Protein AF-A0A0M0KZ83-F1 (afdb_monomer)

Foldseek 3Di:
DVLLCLLCVLCVPPLLVVLLVVLAVPQQFDWLVRSCVVSVHDSVVSVVSLVSCVVSLQKDWDWDADPVGDDITIGIHGRPDDDDDDVVDDCVLVVVLVLQVVLVVVPPVSLVVLLQVLLVCLQVQCCPPPVVLPPDPDHDDPVVLQVSLCVSCVVLPWHKDWDPPDPWTKMKIFDQSNPVHDDPDPCSSVSSVVSNSQNNCCNNPVQWHKDWDDADPVDPGMTMITIGGDD

Nearest PDB structures (foldseek):
  7zzq-assembly1_P  TM=6.361E-01  e=4.230E-03  Novacetimonas hansenii ATCC 23769
  6pln-assembly2_B  TM=6.257E-01  e=1.140E-02  Pyrococcus furiosus
  6xjf-assembly3_C  TM=6.313E-01  e=1.501E-02  Pyrococcus furiosus DSM 3638
  6xjf-assembly4_D  TM=5.826E-01  e=3.427E-02  Pyrococcus furiosus DSM 3638
  6kf9-assembly1_G  TM=3.747E-01  e=5.625E-02  Thermococcus kodakarensis KOD1

InterPro domains:
  IPR036388 Winged helix-like DNA-binding domain superfamily [G3DSA:1.10.10.10] (3-92)
  IPR036390 Winged helix DNA-binding domain superfamily [SSF46785] (4-187)

Sequence (231 aa):
MKTTLKITKALADPTRFHIYEYVSQVPKGSLVQEVSQKFKIHPNVARLHLTKLEQAKLLTSLKYQSPNGGRPSRLYKLAEKPIHLSFPTRNYELLASIAVEALDSLGEVGHEALFAYAYDFGINYVTLYYPQSIESSRPLSIDKKKILFVEAAGSLGFTAAFDEQHEQLVFSVQNSLFKEISFSNDDLPKEFHVSLLQGIVDAIFFDRSLTAVEPIPECTHTYAYTLSSIN

Radius of gyration: 22.32 Å; Cα contacts (8 Å, |Δi|>4): 294; chains: 1; bounding box: 54×46×65 Å

Mean predicted aligned error: 9.24 Å

Secondary structure (DSSP, 8-state):
-HHHHHHHHHHTSHHHHHHHHHHHT-TT-EEHHHHHHHTT--HHHHHHHHHHHHHTTSEEEEEE--TT--S-EEEEEE-SS-----SS---HHHHHHHHHHHHHTTTHHHHHHHHHHHHHHHHHHHHHH-GGGTS-SSPPPHHHHHHHHHHHHHHHT-EEEEESSSSSEEEEEE--TTTTS--SSTTHHHHHHHHHHHHHHHHH-TTEEEEEEEE-TT-TT-EEEEEEE--

Organism: NCBI:txid284581

Solvent-accessible surface area (backbone atoms only — not comparable to full-atom values): 12996 Å² total; per-residue (Å²): 107,77,65,57,54,43,37,52,62,40,51,70,36,68,69,41,32,52,50,50,55,55,34,66,73,32,92,90,35,40,39,44,63,57,49,10,62,76,69,74,44,57,51,71,55,34,43,52,45,53,50,46,32,33,76,43,52,57,27,41,74,43,87,33,77,56,92,86,61,74,81,75,47,50,36,33,30,61,36,89,64,84,85,88,87,56,87,74,84,70,62,65,66,60,52,49,39,52,53,51,53,56,32,56,73,56,41,69,66,27,49,52,54,51,28,51,51,28,18,53,46,20,29,50,48,43,53,72,78,42,46,76,71,70,72,47,99,58,82,74,53,68,69,56,42,52,53,50,49,34,52,55,43,38,76,72,59,32,49,52,48,72,48,86,90,48,98,49,54,31,36,40,37,32,60,66,89,53,76,84,55,79,64,98,51,85,57,58,66,51,52,33,51,51,26,23,51,48,16,38,44,43,55,64,38,69,71,41,42,79,44,82,56,58,66,44,89,92,38,99,52,30,41,33,33,38,48,43,76,61,130

Structure (mmCIF, N/CA/C/O backbone):
data_AF-A0A0M0KZ83-F1
#
_entry.id   AF-A0A0M0KZ83-F1
#
loop_
_atom_site.group_PDB
_atom_site.id
_atom_site.type_symbol
_atom_site.label_atom_id
_atom_site.label_alt_id
_atom_site.label_comp_id
_atom_site.label_asym_id
_atom_site.label_entity_id
_atom_site.label_seq_id
_atom_site.pdbx_PDB_ins_code
_atom_site.Cartn_x
_atom_site.Cartn_y
_atom_site.Cartn_z
_atom_site.occupancy
_atom_site.B_iso_or_equiv
_atom_site.auth_seq_id
_atom_site.auth_comp_id
_atom_site.auth_asym_id
_atom_site.auth_atom_id
_atom_site.pdbx_PDB_model_num
ATOM 1 N N . MET A 1 1 ? 3.578 -18.035 -16.057 1.00 58.28 1 MET A N 1
ATOM 2 C CA . MET A 1 1 ? 4.932 -18.544 -16.406 1.00 58.28 1 MET A CA 1
ATOM 3 C C . MET A 1 1 ? 5.704 -17.657 -17.392 1.00 58.28 1 MET A C 1
ATOM 5 O O . MET A 1 1 ? 6.799 -17.239 -17.042 1.00 58.28 1 MET A O 1
ATOM 9 N N . LYS A 1 2 ? 5.183 -17.312 -18.589 1.00 68.62 2 LYS A N 1
ATOM 10 C CA . LYS A 1 2 ? 5.923 -16.461 -19.560 1.00 68.62 2 LYS A CA 1
ATOM 11 C C . LYS A 1 2 ? 6.298 -15.070 -19.012 1.00 68.62 2 LYS A C 1
ATOM 13 O O . LYS A 1 2 ? 7.408 -14.612 -19.256 1.00 68.62 2 LYS A O 1
ATOM 18 N N . THR A 1 3 ? 5.409 -14.415 -18.263 1.00 77.44 3 THR A N 1
ATOM 19 C CA . THR A 1 3 ? 5.671 -13.098 -17.642 1.00 77.44 3 THR A CA 1
ATOM 20 C C . THR A 1 3 ? 6.701 -13.196 -16.520 1.00 77.44 3 THR A C 1
ATOM 22 O O . THR A 1 3 ? 7.678 -12.460 -16.512 1.00 77.44 3 THR A O 1
ATOM 25 N N . THR A 1 4 ? 6.541 -14.187 -15.645 1.00 82.88 4 THR A N 1
ATOM 26 C CA . THR A 1 4 ? 7.474 -14.521 -14.567 1.00 82.88 4 THR A CA 1
ATOM 27 C C . THR A 1 4 ? 8.905 -14.709 -15.071 1.00 82.88 4 THR A C 1
ATOM 29 O O . THR A 1 4 ? 9.812 -14.052 -14.580 1.00 82.88 4 THR A O 1
ATOM 32 N N . LEU A 1 5 ? 9.098 -15.526 -16.114 1.00 86.38 5 LEU A N 1
ATOM 33 C CA . LEU A 1 5 ? 10.412 -15.739 -16.731 1.00 86.38 5 LEU A CA 1
ATOM 34 C C . LEU A 1 5 ? 10.993 -14.463 -17.355 1.00 86.38 5 LEU A C 1
ATOM 36 O O . LEU A 1 5 ? 12.204 -14.275 -17.331 1.00 86.38 5 LEU A O 1
ATOM 40 N N . LYS A 1 6 ? 10.159 -13.576 -17.919 1.00 87.50 6 LYS A N 1
ATOM 41 C CA . LYS A 1 6 ? 10.623 -12.276 -18.436 1.00 87.50 6 LYS A CA 1
ATOM 42 C C . LYS A 1 6 ? 11.140 -11.380 -17.313 1.00 87.50 6 LYS A C 1
ATOM 44 O O . LYS A 1 6 ? 12.187 -10.767 -17.491 1.00 87.50 6 LYS A O 1
ATOM 49 N N . ILE A 1 7 ? 10.433 -11.325 -16.185 1.00 90.56 7 ILE A N 1
ATOM 50 C CA . ILE A 1 7 ? 10.802 -10.507 -15.023 1.00 90.56 7 ILE A CA 1
ATOM 51 C C . ILE A 1 7 ? 12.065 -11.058 -14.366 1.00 90.56 7 ILE A C 1
ATOM 53 O O . ILE A 1 7 ? 13.037 -10.323 -14.215 1.00 90.56 7 ILE A O 1
ATOM 57 N N . THR A 1 8 ? 12.110 -12.358 -14.065 1.00 90.56 8 THR A N 1
ATOM 58 C CA . THR A 1 8 ? 13.296 -12.970 -13.450 1.00 90.56 8 THR A CA 1
ATOM 59 C C . THR A 1 8 ? 14.511 -12.869 -14.367 1.00 90.56 8 THR A C 1
ATOM 61 O O . THR A 1 8 ? 15.582 -12.498 -13.909 1.00 90.56 8 THR A O 1
ATOM 64 N N . LYS A 1 9 ? 14.361 -13.065 -15.685 1.00 92.19 9 LYS A N 1
ATOM 65 C CA . LYS A 1 9 ? 15.446 -12.834 -16.658 1.00 92.19 9 LYS A CA 1
ATOM 66 C C . LYS A 1 9 ? 15.844 -11.360 -16.776 1.00 92.19 9 LYS A C 1
ATOM 68 O O . LYS A 1 9 ? 16.984 -11.060 -17.132 1.00 92.19 9 LYS A O 1
ATOM 73 N N . ALA A 1 10 ? 14.915 -10.430 -16.553 1.00 92.38 10 ALA A N 1
ATOM 74 C CA . ALA A 1 10 ? 15.232 -9.011 -16.552 1.00 92.38 10 ALA A CA 1
ATOM 75 C C . ALA A 1 10 ? 16.095 -8.639 -15.343 1.00 92.38 10 ALA A C 1
ATOM 77 O O . ALA A 1 10 ? 17.102 -7.959 -15.527 1.00 92.38 10 ALA A O 1
ATOM 78 N N . LEU A 1 11 ? 15.726 -9.136 -14.162 1.00 94.38 11 LEU A N 1
ATOM 79 C CA . LEU A 1 11 ? 16.384 -8.844 -12.889 1.00 94.38 11 LEU A CA 1
ATOM 80 C C . LEU A 1 11 ? 17.619 -9.720 -12.608 1.00 94.38 11 LEU A C 1
ATOM 82 O O . LEU A 1 11 ? 18.448 -9.336 -11.800 1.00 94.38 11 LEU A O 1
ATOM 86 N N . ALA A 1 12 ? 17.801 -10.852 -13.297 1.00 95.56 12 ALA A N 1
ATOM 87 C CA . ALA A 1 12 ? 18.986 -11.709 -13.142 1.00 95.56 12 ALA A CA 1
ATOM 88 C C . ALA A 1 12 ? 20.296 -11.084 -13.672 1.00 95.56 12 ALA A C 1
ATOM 90 O O . ALA A 1 12 ? 21.374 -11.624 -13.445 1.00 95.56 12 ALA A O 1
ATOM 91 N N . ASP A 1 13 ? 20.214 -9.979 -14.416 1.00 97.25 13 ASP A N 1
ATOM 92 C CA . ASP A 1 13 ? 21.363 -9.198 -14.881 1.00 97.25 13 ASP A CA 1
ATOM 93 C C . ASP A 1 13 ? 21.737 -8.169 -13.795 1.00 97.25 13 ASP A C 1
ATOM 95 O O . ASP A 1 13 ? 20.935 -7.262 -13.557 1.00 97.25 13 ASP A O 1
ATOM 99 N N . PRO A 1 14 ? 22.919 -8.262 -13.148 1.00 96.12 14 PRO A N 1
ATOM 100 C CA . PRO A 1 14 ? 23.254 -7.413 -12.001 1.00 96.12 14 PRO A CA 1
ATOM 101 C C . PRO A 1 14 ? 23.243 -5.919 -12.328 1.00 96.12 14 PRO A C 1
ATOM 103 O O . PRO A 1 14 ? 22.756 -5.106 -11.549 1.00 96.12 14 PRO A O 1
ATOM 106 N N . THR A 1 15 ? 23.728 -5.533 -13.511 1.00 96.62 15 THR A N 1
ATOM 107 C CA . THR A 1 15 ? 23.694 -4.134 -13.953 1.00 96.62 15 THR A CA 1
ATOM 108 C C . THR A 1 15 ? 22.256 -3.655 -14.111 1.00 96.62 15 THR A C 1
ATOM 110 O O . THR A 1 15 ? 21.920 -2.552 -13.689 1.00 96.62 15 THR A O 1
ATOM 113 N N . ARG A 1 16 ? 21.381 -4.477 -14.697 1.00 97.25 16 ARG A N 1
ATOM 114 C CA . ARG A 1 16 ? 19.967 -4.135 -14.873 1.00 97.25 16 ARG A CA 1
ATOM 115 C C . ARG A 1 16 ? 19.220 -4.054 -13.548 1.00 97.25 16 ARG A C 1
ATOM 117 O O . ARG A 1 16 ? 18.382 -3.168 -13.411 1.00 97.25 16 ARG A O 1
ATOM 124 N N . PHE A 1 17 ? 19.527 -4.947 -12.613 1.00 97.06 17 PHE A N 1
ATOM 125 C CA . PHE A 1 17 ? 18.978 -4.919 -11.265 1.00 97.06 17 PHE A CA 1
ATOM 126 C C . PHE A 1 17 ? 19.341 -3.611 -10.554 1.00 97.06 17 PHE A C 1
ATOM 128 O O . PHE A 1 17 ? 18.442 -2.869 -10.173 1.00 97.06 17 PHE A O 1
ATOM 135 N N . HIS A 1 18 ? 20.624 -3.239 -10.522 1.00 97.56 18 HIS A N 1
ATOM 136 C CA . HIS A 1 18 ? 21.037 -1.980 -9.896 1.00 97.56 18 HIS A CA 1
ATOM 137 C C . HIS A 1 18 ? 20.459 -0.741 -10.604 1.00 97.56 18 HIS A C 1
ATOM 139 O O . HIS A 1 18 ? 20.142 0.252 -9.955 1.00 97.56 18 HIS A O 1
ATOM 145 N N . ILE A 1 19 ? 20.286 -0.774 -11.935 1.00 97.69 19 ILE A N 1
ATOM 146 C CA . ILE A 1 19 ? 19.587 0.300 -12.663 1.00 97.69 19 ILE A CA 1
ATOM 147 C C . ILE A 1 19 ? 18.130 0.407 -12.201 1.00 97.69 19 ILE A C 1
ATOM 149 O O . ILE A 1 19 ? 17.652 1.519 -11.992 1.00 97.69 19 ILE A O 1
ATOM 153 N N . TYR A 1 20 ? 17.426 -0.717 -12.047 1.00 96.19 20 TYR A N 1
ATOM 154 C CA . TYR A 1 20 ? 16.059 -0.729 -11.527 1.00 96.19 20 TYR A CA 1
ATOM 155 C C . TYR A 1 20 ? 15.996 -0.148 -10.108 1.00 96.19 20 TYR A C 1
ATOM 157 O O . TYR A 1 20 ? 15.183 0.742 -9.867 1.00 96.19 20 TYR A O 1
ATOM 165 N N . GLU A 1 21 ? 16.893 -0.564 -9.209 1.00 95.12 21 GLU A N 1
ATOM 166 C CA . GLU A 1 21 ? 16.982 -0.010 -7.851 1.00 95.12 21 GLU A CA 1
ATOM 167 C C . GLU A 1 21 ? 17.243 1.498 -7.867 1.00 95.12 21 GLU A C 1
ATOM 169 O O . GLU A 1 21 ? 16.562 2.256 -7.180 1.00 95.12 21 GLU A O 1
ATOM 174 N N . TYR A 1 22 ? 18.163 1.968 -8.709 1.00 95.94 22 TYR A N 1
ATOM 175 C CA . TYR A 1 22 ? 18.419 3.399 -8.849 1.00 95.94 22 TYR A CA 1
ATOM 176 C C . TYR A 1 22 ? 17.175 4.166 -9.311 1.00 95.94 22 TYR A C 1
ATOM 178 O O . TYR A 1 22 ? 16.829 5.181 -8.711 1.00 95.94 22 TYR A O 1
ATOM 186 N N . VAL A 1 23 ? 16.473 3.681 -10.339 1.00 94.69 23 VAL A N 1
ATOM 187 C CA . VAL A 1 23 ? 15.241 4.328 -10.819 1.00 94.69 23 VAL A CA 1
ATOM 188 C C . VAL A 1 23 ? 14.149 4.295 -9.743 1.00 94.69 23 VAL A C 1
ATOM 190 O O . VAL A 1 23 ? 13.401 5.261 -9.619 1.00 94.69 23 VAL A O 1
ATOM 193 N N . SER A 1 24 ? 14.089 3.235 -8.927 1.00 89.62 24 SER A N 1
ATOM 194 C CA . SER A 1 24 ? 13.121 3.114 -7.828 1.00 89.62 24 SER A CA 1
ATOM 195 C C . SER A 1 24 ? 13.274 4.186 -6.747 1.00 89.62 24 SER A C 1
ATOM 197 O O . SER A 1 24 ? 12.294 4.575 -6.121 1.00 89.62 24 SER A O 1
ATOM 199 N N . GLN A 1 25 ? 14.485 4.721 -6.581 1.00 89.19 25 GLN A N 1
ATOM 200 C CA . GLN A 1 25 ? 14.809 5.758 -5.601 1.00 89.19 25 GLN A CA 1
ATOM 201 C C . GLN A 1 25 ? 14.633 7.185 -6.144 1.00 89.19 25 GLN A C 1
ATOM 203 O O . GLN A 1 25 ? 14.872 8.153 -5.423 1.00 89.19 25 GLN A O 1
ATOM 208 N N . VAL A 1 26 ? 14.243 7.348 -7.414 1.00 90.25 26 VAL A N 1
ATOM 209 C CA . VAL A 1 26 ? 14.098 8.656 -8.069 1.00 90.25 26 VAL A CA 1
ATOM 210 C C . VAL A 1 26 ? 12.640 8.846 -8.513 1.00 90.25 26 VAL A C 1
ATOM 212 O O . VAL A 1 26 ? 12.310 8.554 -9.663 1.00 90.25 26 VAL A O 1
ATOM 215 N N . PRO A 1 27 ? 11.751 9.393 -7.655 1.00 81.56 27 PRO A N 1
ATOM 216 C CA . PRO A 1 27 ? 10.315 9.526 -7.955 1.00 81.56 27 PRO 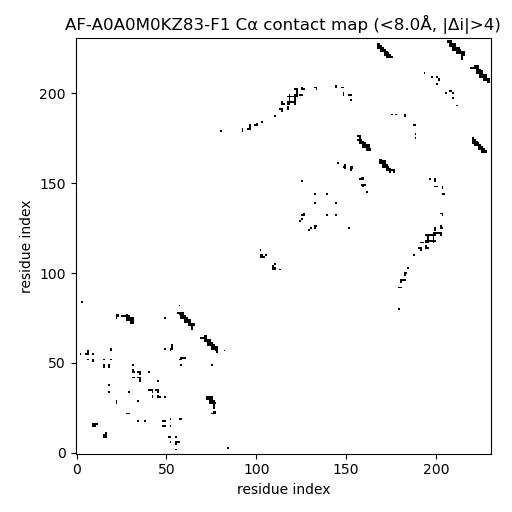A CA 1
ATOM 217 C C . PRO A 1 27 ? 10.008 10.317 -9.236 1.00 81.56 27 PRO A C 1
ATOM 219 O O . PRO A 1 27 ? 9.066 10.024 -9.976 1.00 81.56 27 PRO A O 1
ATOM 222 N N . LYS A 1 28 ? 10.851 11.307 -9.556 1.00 87.62 28 LYS A N 1
ATOM 223 C CA . LYS A 1 28 ? 10.747 12.096 -10.794 1.00 87.62 28 LYS A CA 1
ATOM 224 C C . LYS A 1 28 ? 11.063 11.297 -12.068 1.00 87.62 28 LYS A C 1
ATOM 226 O O . LYS A 1 28 ? 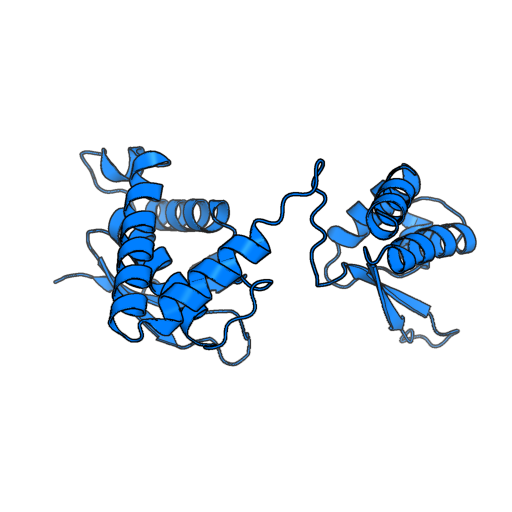10.731 11.758 -13.157 1.00 87.62 28 LYS A O 1
ATOM 231 N N . GLY A 1 29 ? 11.627 10.097 -11.947 1.00 91.38 29 GLY A N 1
ATOM 232 C CA . GLY A 1 29 ? 12.116 9.269 -13.045 1.00 91.38 29 GLY A CA 1
ATOM 233 C C . GLY A 1 29 ? 13.552 9.592 -13.453 1.00 91.38 29 GLY A C 1
ATOM 234 O O . GLY A 1 29 ? 14.143 10.568 -12.993 1.00 91.38 29 GLY A O 1
ATOM 235 N N . SER A 1 30 ? 14.111 8.765 -14.334 1.00 95.38 30 SER A N 1
ATOM 236 C CA . SER A 1 30 ? 15.486 8.896 -14.822 1.00 95.38 30 SER A CA 1
ATOM 237 C C . SER A 1 30 ? 15.560 8.898 -16.346 1.00 95.38 30 SER A C 1
ATOM 239 O O . SER A 1 30 ? 14.917 8.103 -17.039 1.00 95.38 30 SER A O 1
ATOM 241 N N . LEU A 1 31 ? 16.387 9.785 -16.885 1.00 95.31 31 LEU A N 1
ATOM 242 C CA . LEU A 1 31 ? 16.742 9.846 -18.295 1.00 95.31 31 LEU A CA 1
ATOM 243 C C . LEU A 1 31 ? 17.856 8.844 -18.612 1.00 95.31 31 LEU A C 1
ATOM 245 O O . LEU A 1 31 ? 18.694 8.505 -17.778 1.00 95.31 31 LEU A O 1
ATOM 249 N N . VAL A 1 32 ? 17.938 8.433 -19.879 1.00 95.25 32 VAL A N 1
ATOM 250 C CA . VAL A 1 32 ? 19.003 7.530 -20.361 1.00 95.25 32 VAL A CA 1
ATOM 251 C C . VAL A 1 32 ? 20.407 8.062 -20.042 1.00 95.25 32 VAL A C 1
ATOM 253 O O . VAL A 1 32 ? 21.295 7.279 -19.716 1.00 95.25 32 VAL A O 1
ATOM 256 N N . GLN A 1 33 ? 20.612 9.379 -20.140 1.00 93.69 33 GLN A N 1
ATOM 257 C CA . GLN A 1 33 ? 21.912 10.006 -19.883 1.00 93.69 33 GLN A CA 1
ATOM 258 C C . GLN A 1 33 ? 22.298 9.953 -18.402 1.00 93.69 33 GLN A C 1
ATOM 260 O O . GLN A 1 33 ? 23.443 9.649 -18.090 1.00 93.69 33 GLN A O 1
ATOM 265 N N . GLU A 1 34 ? 21.343 10.168 -17.498 1.00 95.00 34 GLU A N 1
ATOM 266 C CA . GLU A 1 34 ? 21.579 10.089 -16.051 1.00 95.00 34 GLU A CA 1
ATOM 267 C C . GLU A 1 34 ? 21.989 8.667 -15.654 1.00 95.00 34 GLU A C 1
ATOM 269 O O . GLU A 1 34 ? 22.986 8.471 -14.962 1.00 95.00 34 GLU A O 1
ATOM 274 N N . VAL A 1 35 ? 21.290 7.658 -16.186 1.00 96.88 35 VAL A N 1
ATOM 275 C CA . VAL A 1 35 ? 21.634 6.243 -15.980 1.00 96.88 35 VAL A CA 1
ATOM 276 C C . VAL A 1 35 ? 23.009 5.921 -16.575 1.00 96.88 35 VAL A C 1
ATOM 278 O O . VAL A 1 35 ? 23.840 5.290 -15.928 1.00 96.88 35 VAL A O 1
ATOM 281 N N . SER A 1 36 ? 23.287 6.380 -17.796 1.00 96.81 36 SER A N 1
ATOM 282 C CA . SER A 1 36 ? 24.584 6.189 -18.456 1.00 96.81 36 SER A CA 1
ATOM 283 C C . SER A 1 36 ? 25.745 6.742 -17.622 1.00 96.81 36 SER A C 1
ATOM 285 O O . SER A 1 36 ? 26.732 6.036 -17.412 1.00 96.81 36 SER A O 1
ATOM 287 N N . GLN A 1 37 ? 25.602 7.959 -17.095 1.00 96.56 37 GLN A N 1
ATOM 288 C CA . GLN A 1 37 ? 26.606 8.610 -16.254 1.00 96.56 37 GLN A CA 1
ATOM 289 C C . GLN A 1 37 ? 26.758 7.910 -14.900 1.00 96.56 37 GLN A C 1
ATOM 291 O O . GLN A 1 37 ? 27.877 7.580 -14.507 1.00 96.56 37 GLN A O 1
ATOM 296 N N . LYS A 1 38 ? 25.645 7.623 -14.210 1.00 97.00 38 LYS A N 1
ATOM 297 C CA . LYS A 1 38 ? 25.636 6.984 -12.884 1.00 97.00 38 LYS A CA 1
ATOM 298 C C . LYS A 1 38 ? 26.324 5.620 -12.897 1.00 97.00 38 LYS A C 1
ATOM 300 O O . LYS A 1 38 ? 27.114 5.329 -12.003 1.00 97.00 38 LYS A O 1
ATOM 305 N N . PHE A 1 39 ? 26.044 4.809 -13.915 1.00 97.25 39 PHE A N 1
ATOM 306 C CA . PHE A 1 39 ? 26.564 3.445 -14.036 1.00 97.25 39 PHE A CA 1
ATOM 307 C C . PHE A 1 39 ? 27.837 3.346 -14.882 1.00 97.25 39 PHE A C 1
ATOM 309 O O . PHE A 1 39 ? 28.354 2.247 -15.062 1.00 97.25 39 PHE A O 1
ATOM 316 N N . LYS A 1 40 ? 28.356 4.474 -15.390 1.00 97.12 40 LYS A N 1
ATOM 317 C CA . LYS A 1 40 ? 29.548 4.539 -16.255 1.00 97.12 40 LYS A CA 1
ATOM 318 C C . LYS A 1 40 ? 29.465 3.578 -17.454 1.00 97.12 40 LYS A C 1
ATOM 320 O O . LYS A 1 40 ? 30.441 2.930 -17.820 1.00 97.12 40 LYS A O 1
ATOM 325 N N . ILE A 1 41 ? 28.288 3.497 -18.076 1.00 97.31 41 ILE A N 1
ATOM 326 C CA . ILE A 1 41 ? 28.019 2.675 -19.267 1.00 97.31 41 ILE A CA 1
ATOM 327 C C . ILE A 1 41 ? 27.644 3.556 -20.452 1.00 97.31 41 ILE A C 1
ATOM 329 O O . ILE A 1 41 ? 27.103 4.643 -20.280 1.00 97.31 41 ILE A O 1
ATOM 333 N N . HIS A 1 42 ? 27.868 3.078 -21.675 1.00 96.94 42 HIS A N 1
ATOM 334 C CA . HIS A 1 42 ? 27.512 3.827 -22.881 1.00 96.94 42 HIS A CA 1
ATOM 335 C C . HIS A 1 42 ? 25.985 4.091 -22.967 1.00 96.94 42 HIS A C 1
ATOM 337 O O . HIS A 1 42 ? 25.203 3.180 -22.667 1.00 96.94 42 HIS A O 1
ATOM 343 N N .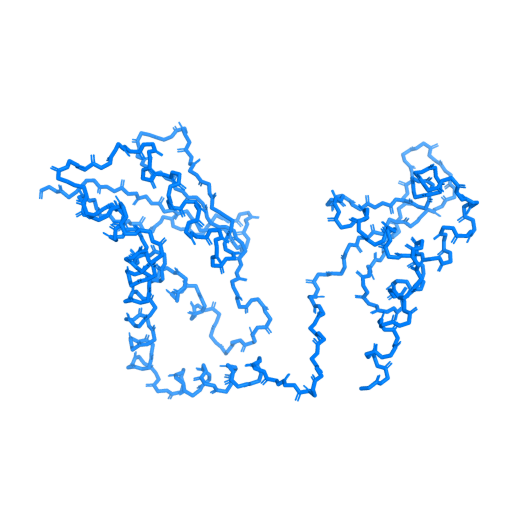 PRO A 1 43 ? 25.511 5.258 -23.461 1.00 94.81 43 PRO A N 1
ATOM 344 C CA . PRO A 1 43 ? 24.078 5.584 -23.524 1.00 94.81 43 PRO A CA 1
ATOM 345 C C . PRO A 1 43 ? 23.213 4.553 -24.265 1.00 94.81 43 PRO A C 1
ATOM 347 O O . PRO A 1 43 ? 22.064 4.311 -23.897 1.00 94.81 43 PRO A O 1
ATOM 350 N N . ASN A 1 44 ? 23.755 3.904 -25.301 1.00 95.31 44 ASN A N 1
ATOM 351 C CA . ASN A 1 44 ? 23.045 2.828 -26.008 1.00 95.31 44 ASN A CA 1
ATOM 352 C C . ASN A 1 44 ? 22.870 1.571 -25.144 1.00 95.31 44 ASN A C 1
ATOM 354 O O . ASN A 1 44 ? 21.830 0.921 -25.231 1.00 95.31 44 ASN A O 1
ATOM 358 N N . VAL A 1 45 ? 23.852 1.255 -24.295 1.00 97.25 45 VAL A N 1
ATOM 359 C CA . VAL A 1 45 ? 23.779 0.129 -23.355 1.00 97.25 45 VAL A CA 1
ATOM 360 C C . VAL A 1 45 ? 22.758 0.446 -22.265 1.00 97.25 45 VAL A C 1
ATOM 362 O O . VAL A 1 45 ? 21.845 -0.347 -22.049 1.00 97.25 45 VAL A O 1
ATOM 365 N N . ALA A 1 46 ? 22.807 1.648 -21.675 1.00 97.25 46 ALA A N 1
ATOM 366 C CA . ALA A 1 46 ? 21.796 2.112 -20.719 1.00 97.25 46 ALA A CA 1
ATOM 367 C C . ALA A 1 46 ? 20.373 2.000 -21.295 1.00 97.25 46 ALA A C 1
ATOM 369 O O . ALA A 1 46 ? 19.482 1.430 -20.665 1.00 97.25 46 ALA A O 1
ATOM 370 N N . ARG A 1 47 ? 20.171 2.451 -22.542 1.00 96.31 47 ARG A N 1
ATOM 371 C CA . ARG A 1 47 ? 18.885 2.329 -23.243 1.00 96.31 47 ARG A CA 1
ATOM 372 C C . ARG A 1 47 ? 18.428 0.877 -23.382 1.00 96.31 47 ARG A C 1
ATOM 374 O O . ARG A 1 47 ? 17.242 0.611 -23.201 1.00 96.31 47 ARG A O 1
ATOM 381 N N . LEU A 1 48 ? 19.334 -0.051 -23.691 1.00 96.69 48 LEU A N 1
ATOM 382 C CA . LEU A 1 48 ? 19.007 -1.472 -23.803 1.00 96.69 48 LEU A CA 1
ATOM 383 C C . LEU A 1 48 ? 18.534 -2.051 -22.460 1.00 96.69 48 LEU A C 1
ATOM 385 O O . LEU A 1 48 ? 17.532 -2.765 -22.438 1.00 96.69 48 LEU A O 1
ATOM 389 N N . HIS A 1 49 ? 19.209 -1.730 -21.351 1.00 97.88 49 HIS A N 1
ATOM 390 C CA . HIS A 1 49 ? 18.788 -2.165 -20.012 1.00 97.88 49 HIS A CA 1
ATOM 391 C C . HIS A 1 49 ? 17.403 -1.613 -19.653 1.00 97.88 49 HIS A C 1
ATOM 393 O O . HIS A 1 49 ? 16.516 -2.389 -19.300 1.00 97.88 49 HIS A O 1
ATOM 399 N N . LEU A 1 50 ? 17.197 -0.305 -19.825 1.00 97.50 50 LEU A N 1
ATOM 400 C CA . LEU A 1 50 ? 15.925 0.368 -19.543 1.00 97.50 50 LEU A CA 1
ATOM 401 C C . LEU A 1 50 ? 14.774 -0.188 -20.395 1.00 97.50 50 LEU A C 1
ATOM 403 O O . LEU A 1 50 ? 13.702 -0.473 -19.873 1.00 97.50 50 LEU A O 1
ATOM 407 N N . THR A 1 51 ? 15.017 -0.444 -21.682 1.00 96.31 51 THR A N 1
ATOM 408 C CA . THR A 1 51 ? 14.010 -1.039 -22.579 1.00 96.31 51 THR A CA 1
ATOM 409 C C . THR A 1 51 ? 13.645 -2.461 -22.148 1.00 96.31 51 THR A C 1
ATOM 411 O O . THR A 1 51 ? 12.480 -2.843 -22.196 1.00 96.31 51 THR A O 1
ATOM 414 N N . LYS A 1 52 ? 14.616 -3.270 -21.699 1.00 96.31 52 LYS A N 1
ATOM 415 C CA . LYS A 1 52 ? 14.330 -4.623 -21.195 1.00 96.31 52 LYS A CA 1
ATOM 416 C C . LYS A 1 52 ? 13.531 -4.600 -19.888 1.00 96.31 52 LYS A C 1
ATOM 418 O O . LYS A 1 52 ? 12.681 -5.466 -19.703 1.00 96.31 52 LYS A O 1
ATOM 423 N N . LEU A 1 53 ? 13.787 -3.634 -19.005 1.00 96.25 53 LEU A N 1
ATOM 424 C CA . LEU A 1 53 ? 12.985 -3.419 -17.795 1.00 96.25 53 LEU A CA 1
ATOM 425 C C . LEU A 1 53 ? 11.551 -2.988 -18.141 1.00 96.25 53 LEU A C 1
ATOM 427 O O . LEU A 1 53 ? 10.597 -3.543 -17.599 1.00 96.25 53 LEU A O 1
ATOM 431 N N . GLU A 1 54 ? 11.389 -2.078 -19.103 1.00 95.50 54 GLU A N 1
ATOM 432 C CA . GLU A 1 54 ? 10.081 -1.660 -19.624 1.00 95.50 54 GLU A CA 1
ATOM 433 C C . GLU A 1 54 ? 9.306 -2.838 -20.244 1.00 95.50 54 GLU A C 1
ATOM 435 O O . GLU A 1 54 ? 8.142 -3.069 -19.926 1.00 95.50 54 GLU A O 1
ATOM 440 N N . GLN A 1 55 ? 9.962 -3.675 -21.053 1.00 93.69 55 GLN A N 1
ATOM 441 C CA . GLN A 1 55 ? 9.358 -4.888 -21.627 1.00 93.69 55 GLN A CA 1
ATOM 442 C C . GLN A 1 55 ? 8.940 -5.925 -20.573 1.00 93.69 55 GLN A C 1
ATOM 444 O O . GLN A 1 55 ? 8.027 -6.721 -20.815 1.00 93.69 55 GLN A O 1
ATOM 449 N N . ALA A 1 56 ? 9.614 -5.938 -19.422 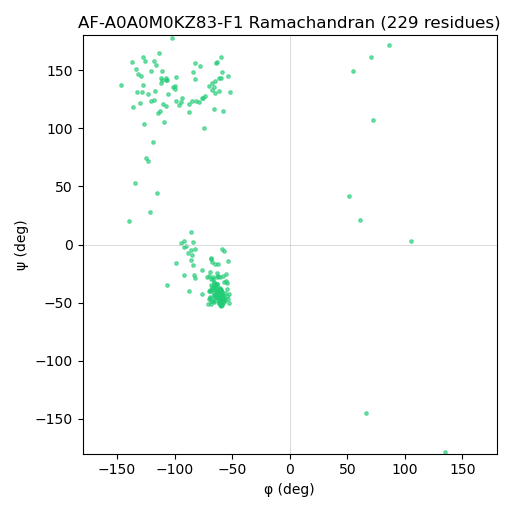1.00 92.88 56 ALA A N 1
ATOM 450 C CA . ALA A 1 56 ? 9.256 -6.754 -18.268 1.00 92.88 56 ALA A CA 1
ATOM 451 C C . ALA A 1 56 ? 8.175 -6.105 -17.383 1.00 92.88 56 ALA A C 1
ATOM 453 O O . ALA A 1 56 ? 7.794 -6.708 -16.385 1.00 92.88 56 ALA A O 1
ATOM 454 N N . LYS A 1 57 ? 7.657 -4.925 -17.765 1.00 93.06 57 LYS A N 1
ATOM 455 C CA . LYS A 1 57 ? 6.689 -4.109 -17.013 1.00 93.06 57 LYS A CA 1
ATOM 456 C C . LYS A 1 57 ? 7.187 -3.631 -15.646 1.00 93.06 57 LYS A C 1
ATOM 458 O O . LYS A 1 57 ? 6.382 -3.284 -14.796 1.00 93.06 57 LYS A O 1
ATOM 463 N N . LEU A 1 58 ? 8.502 -3.603 -15.443 1.00 93.31 58 LEU A N 1
ATOM 464 C CA . LEU A 1 58 ? 9.119 -3.078 -14.221 1.00 93.31 58 LEU A CA 1
ATOM 465 C C . LEU A 1 58 ? 9.241 -1.551 -14.265 1.00 93.31 58 LEU A C 1
ATOM 467 O O . LEU A 1 58 ? 9.207 -0.893 -13.232 1.00 93.31 58 LEU A O 1
ATOM 471 N N . LEU A 1 59 ? 9.374 -0.996 -15.472 1.00 95.62 59 LEU A N 1
ATOM 472 C CA . LEU A 1 59 ? 9.412 0.439 -15.724 1.00 95.62 59 LEU A CA 1
ATOM 473 C C . LEU A 1 59 ? 8.352 0.830 -16.758 1.00 95.62 59 LEU A C 1
ATOM 475 O O . LEU A 1 59 ? 7.946 0.019 -17.591 1.00 95.62 59 LEU A O 1
ATOM 479 N N . THR A 1 60 ? 7.969 2.098 -16.746 1.00 95.25 60 THR A N 1
ATOM 480 C CA . TH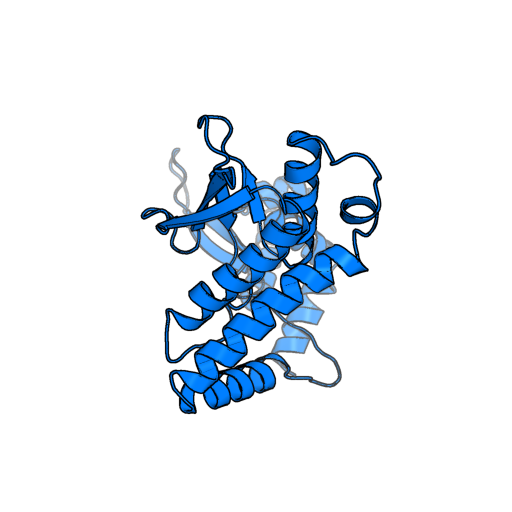R A 1 60 ? 7.232 2.773 -17.819 1.00 95.25 60 THR A CA 1
ATOM 481 C C . THR A 1 60 ? 8.083 3.913 -18.372 1.00 95.25 60 THR A C 1
ATOM 483 O O . THR A 1 60 ? 9.005 4.386 -17.700 1.00 95.25 60 THR A O 1
ATOM 486 N N . SER A 1 61 ? 7.820 4.353 -19.606 1.00 94.62 61 SER A N 1
ATOM 487 C CA . SER A 1 61 ? 8.510 5.510 -20.176 1.00 94.62 61 SER A CA 1
ATOM 488 C C . SER A 1 61 ? 7.566 6.547 -20.768 1.00 94.62 61 SER A C 1
ATOM 490 O O . SER A 1 61 ? 6.530 6.232 -21.351 1.00 94.62 61 SER A O 1
ATOM 492 N N . LEU A 1 62 ? 7.958 7.811 -20.630 1.00 92.44 62 LEU A N 1
ATOM 493 C CA . LEU A 1 62 ? 7.272 8.967 -21.194 1.00 92.44 62 LEU A CA 1
ATOM 494 C C . LEU A 1 62 ? 8.219 9.714 -22.134 1.00 92.44 62 LEU A C 1
ATOM 496 O O . LEU A 1 62 ? 9.441 9.728 -21.940 1.00 92.44 62 LEU A O 1
ATOM 500 N N . LYS A 1 63 ? 7.658 10.356 -23.164 1.00 89.50 63 LYS A N 1
ATOM 501 C CA . LYS A 1 63 ? 8.432 11.272 -24.010 1.00 89.50 63 LYS A CA 1
ATOM 502 C C . LYS A 1 63 ? 8.865 12.463 -23.161 1.00 89.50 63 LYS A C 1
ATOM 504 O O . LYS A 1 63 ? 8.041 13.081 -22.499 1.00 89.50 63 LYS A O 1
ATOM 509 N N . TYR A 1 64 ? 10.148 12.791 -23.222 1.00 85.19 64 TYR A N 1
ATOM 510 C CA . TYR A 1 64 ? 10.719 13.934 -22.527 1.00 85.19 64 TYR A CA 1
ATOM 511 C C . TYR A 1 64 ? 11.345 14.890 -23.536 1.00 85.19 64 TYR A C 1
ATOM 513 O O . TYR A 1 64 ? 12.211 14.495 -24.327 1.00 85.19 64 TYR A O 1
ATOM 521 N N . GLN A 1 65 ? 10.903 16.143 -23.510 1.00 82.31 65 GLN A N 1
ATOM 522 C CA . GLN A 1 65 ? 11.514 17.227 -24.269 1.00 82.31 65 GLN A CA 1
ATOM 523 C C . GLN A 1 65 ? 12.435 18.008 -23.336 1.00 82.31 65 GLN A C 1
ATOM 525 O O . GLN A 1 65 ? 12.016 18.460 -22.276 1.00 82.31 65 GLN A O 1
ATOM 530 N N . SER A 1 66 ? 13.707 18.117 -23.718 1.00 76.25 66 SER A N 1
ATOM 531 C CA . SER A 1 66 ? 14.676 18.892 -22.947 1.00 76.25 66 SER A CA 1
ATOM 532 C C . SER A 1 66 ? 14.359 20.389 -23.062 1.00 76.25 66 SER A C 1
ATOM 534 O O . SER A 1 66 ? 14.145 20.846 -24.188 1.00 76.25 66 SER A O 1
ATOM 536 N N . PRO A 1 67 ? 14.405 21.163 -21.960 1.00 74.25 67 PRO A N 1
ATOM 537 C CA . PRO A 1 67 ? 14.216 22.617 -21.986 1.00 74.25 67 PRO A CA 1
ATOM 538 C C . PRO A 1 67 ? 15.183 23.337 -22.932 1.00 74.25 67 PRO A C 1
ATOM 540 O O . PRO A 1 67 ? 14.829 24.328 -23.557 1.00 74.25 67 PRO A O 1
ATOM 543 N N . ASN A 1 68 ? 16.394 22.797 -23.089 1.00 73.44 68 ASN A N 1
ATOM 544 C CA . ASN A 1 68 ? 17.468 23.421 -23.867 1.00 73.44 68 ASN A CA 1
ATOM 545 C C . ASN A 1 68 ? 17.410 23.084 -25.372 1.00 73.44 68 ASN A C 1
ATOM 547 O O . ASN A 1 68 ? 18.374 23.330 -26.094 1.00 73.44 68 ASN A O 1
ATOM 551 N N . GLY A 1 69 ? 16.314 22.479 -25.846 1.00 63.34 69 GLY A N 1
ATOM 552 C CA . GLY A 1 69 ? 16.218 21.935 -27.201 1.00 63.34 69 GLY A CA 1
ATOM 553 C C . GLY A 1 69 ? 17.077 20.677 -27.398 1.00 63.34 69 GLY A C 1
ATOM 554 O O . GLY A 1 69 ? 17.965 20.354 -26.607 1.00 63.34 69 GLY A O 1
ATOM 555 N N . GLY A 1 70 ? 16.773 19.897 -28.439 1.00 69.31 70 GLY A N 1
ATOM 556 C CA . GLY A 1 70 ? 17.505 18.673 -28.785 1.00 69.31 70 GLY A CA 1
ATOM 557 C C . GLY A 1 70 ? 16.604 17.488 -29.132 1.00 69.31 70 GLY A C 1
ATOM 558 O O . GLY A 1 70 ? 15.377 17.589 -29.153 1.00 69.31 70 GLY A O 1
ATOM 559 N N . ARG A 1 71 ? 17.223 16.336 -29.425 1.00 66.00 71 ARG A N 1
ATOM 560 C CA . ARG A 1 71 ? 16.491 15.107 -29.768 1.00 66.00 71 ARG A CA 1
ATOM 561 C C . ARG A 1 71 ? 15.598 14.686 -28.588 1.00 66.00 71 ARG A C 1
ATOM 563 O O . ARG A 1 71 ? 16.111 14.596 -27.472 1.00 66.00 71 ARG A O 1
ATOM 570 N N . PRO A 1 72 ? 14.312 14.356 -28.823 1.00 69.50 72 PRO A N 1
ATOM 571 C CA . PRO A 1 72 ? 13.429 13.847 -27.780 1.00 69.50 72 PRO A CA 1
ATOM 572 C C . PRO A 1 72 ? 14.066 12.670 -27.039 1.00 69.50 72 PRO A C 1
ATOM 574 O O . PRO A 1 72 ? 14.572 11.731 -27.665 1.00 69.50 72 PRO A O 1
ATOM 577 N N . SER A 1 73 ? 14.035 12.722 -25.711 1.00 83.25 73 SER A N 1
ATOM 578 C CA . SER A 1 73 ? 14.510 11.651 -24.839 1.00 83.25 73 SER A CA 1
ATOM 579 C C . SER A 1 73 ? 13.328 10.858 -24.276 1.00 83.25 73 SER A C 1
ATOM 581 O O . SER A 1 73 ? 12.160 11.154 -24.543 1.00 83.25 73 SER A O 1
ATOM 583 N N . ARG A 1 74 ? 13.636 9.821 -23.499 1.00 91.75 74 ARG A N 1
ATOM 584 C CA . ARG A 1 74 ? 12.660 9.081 -22.700 1.00 91.75 74 ARG A CA 1
ATOM 585 C C . ARG A 1 74 ? 12.998 9.232 -21.227 1.00 91.75 74 ARG A C 1
ATOM 587 O O . ARG A 1 74 ? 14.156 9.039 -20.849 1.00 91.75 74 ARG A O 1
ATOM 594 N N . LEU A 1 75 ? 11.981 9.559 -20.442 1.00 94.25 75 LEU A N 1
ATOM 595 C CA . LEU A 1 75 ? 12.012 9.547 -18.987 1.00 94.25 75 LEU A CA 1
ATOM 596 C C . LEU A 1 75 ? 11.426 8.219 -18.522 1.00 94.25 75 LEU A C 1
ATOM 598 O O . LEU A 1 75 ? 10.286 7.914 -18.866 1.00 94.25 75 LEU A O 1
ATOM 602 N N . TYR A 1 76 ? 12.209 7.433 -17.789 1.00 96.38 76 TYR A N 1
ATOM 603 C CA . TYR A 1 76 ? 11.784 6.143 -17.255 1.00 96.38 76 TYR A CA 1
ATOM 604 C C . TYR A 1 76 ? 11.388 6.287 -15.790 1.00 96.38 76 TYR A C 1
ATOM 606 O O . TYR A 1 76 ? 12.115 6.903 -15.014 1.00 96.38 76 TYR A O 1
ATOM 614 N N . LYS A 1 77 ? 10.253 5.704 -15.414 1.00 94.69 77 LYS A N 1
ATOM 615 C CA . LYS A 1 77 ? 9.739 5.655 -14.041 1.00 94.69 77 LYS A CA 1
ATOM 616 C C . LYS A 1 77 ? 9.416 4.217 -13.665 1.00 94.69 77 LYS A C 1
ATOM 618 O O . LYS A 1 77 ? 9.252 3.377 -14.551 1.00 94.69 77 LYS A O 1
ATOM 623 N N . LEU A 1 78 ? 9.308 3.942 -12.368 1.00 92.25 78 LEU A N 1
ATOM 624 C CA . LEU A 1 78 ? 8.702 2.695 -11.910 1.00 92.25 78 LEU A CA 1
ATOM 625 C C . LEU A 1 78 ? 7.309 2.524 -12.520 1.00 92.25 78 LEU A C 1
ATOM 627 O O . LEU A 1 78 ? 6.585 3.495 -12.749 1.00 92.25 78 LEU A O 1
ATOM 631 N N . ALA A 1 79 ? 6.953 1.278 -12.812 1.00 89.88 79 ALA A N 1
ATOM 632 C CA . ALA A 1 79 ? 5.572 0.959 -13.123 1.00 89.88 79 ALA A CA 1
ATOM 633 C C . ALA A 1 79 ? 4.700 1.148 -11.873 1.00 89.88 79 ALA A C 1
ATOM 635 O O . ALA A 1 79 ? 5.104 0.779 -10.776 1.00 89.88 79 ALA A O 1
ATOM 636 N N . GLU A 1 80 ? 3.504 1.710 -12.049 1.00 78.88 80 GLU A N 1
ATOM 637 C CA . GLU A 1 80 ? 2.579 1.974 -10.936 1.00 78.88 80 GLU A CA 1
ATOM 638 C C . GLU A 1 80 ? 1.975 0.700 -10.344 1.00 78.88 80 GLU A C 1
ATOM 640 O O . GLU A 1 80 ? 1.604 0.687 -9.177 1.00 78.88 80 GLU A O 1
ATOM 645 N N . LYS A 1 81 ? 1.856 -0.363 -11.151 1.00 76.12 81 LYS A N 1
ATOM 646 C CA . LYS A 1 81 ? 1.319 -1.645 -10.696 1.00 76.12 81 LYS A CA 1
ATOM 647 C C . LYS A 1 81 ? 2.447 -2.495 -10.111 1.00 76.12 81 LYS A C 1
ATOM 649 O O . LYS A 1 81 ? 3.382 -2.804 -10.863 1.00 76.12 81 LYS A O 1
ATOM 654 N N . PRO A 1 82 ? 2.367 -2.906 -8.834 1.00 75.25 82 PRO A N 1
ATOM 655 C CA . PRO A 1 82 ? 3.361 -3.794 -8.257 1.00 75.25 82 PRO A CA 1
ATOM 656 C C . PRO A 1 82 ? 3.351 -5.155 -8.959 1.00 75.25 82 PRO A C 1
ATOM 658 O O . PRO A 1 82 ? 2.376 -5.578 -9.584 1.00 75.25 82 PRO A O 1
ATOM 661 N N . ILE A 1 83 ? 4.484 -5.850 -8.877 1.00 80.50 83 ILE A N 1
ATOM 662 C CA . ILE A 1 83 ? 4.643 -7.197 -9.418 1.00 80.50 83 ILE A CA 1
ATOM 663 C C . ILE A 1 83 ? 4.831 -8.160 -8.253 1.00 80.50 83 ILE A C 1
ATOM 665 O O . ILE A 1 83 ? 5.871 -8.149 -7.598 1.00 80.50 83 ILE A O 1
ATOM 669 N N . HIS A 1 84 ? 3.872 -9.064 -8.070 1.00 78.12 84 HIS A N 1
ATOM 670 C CA . HIS A 1 84 ? 3.984 -10.158 -7.110 1.00 78.12 84 HIS A CA 1
ATOM 671 C C . HIS A 1 84 ? 4.518 -11.419 -7.800 1.00 78.12 84 HIS A C 1
ATOM 673 O O . HIS A 1 84 ? 3.950 -11.919 -8.775 1.00 78.12 84 HIS A O 1
ATOM 679 N N . LEU A 1 85 ? 5.639 -11.944 -7.303 1.00 81.75 85 LEU A N 1
ATOM 680 C CA . LEU A 1 85 ? 6.209 -13.217 -7.744 1.00 81.75 85 LEU A CA 1
ATOM 681 C C . LEU A 1 85 ? 5.987 -14.265 -6.650 1.00 81.75 85 LEU A C 1
ATOM 683 O O . LEU A 1 85 ? 6.488 -14.118 -5.543 1.00 81.75 85 LEU A O 1
ATOM 687 N N . SER A 1 86 ? 5.255 -15.334 -6.967 1.00 79.75 86 SER A N 1
ATOM 688 C CA . SER A 1 86 ? 4.960 -16.427 -6.035 1.00 79.75 86 SER A CA 1
ATOM 689 C C . SER A 1 86 ? 5.221 -17.781 -6.697 1.00 79.75 86 SER A C 1
ATOM 691 O O . SER A 1 86 ? 4.782 -18.019 -7.828 1.00 79.75 86 SER A O 1
ATOM 693 N N . PHE A 1 87 ? 5.957 -18.653 -6.002 1.00 80.12 87 PHE A N 1
ATOM 694 C CA . PHE A 1 87 ? 6.305 -19.99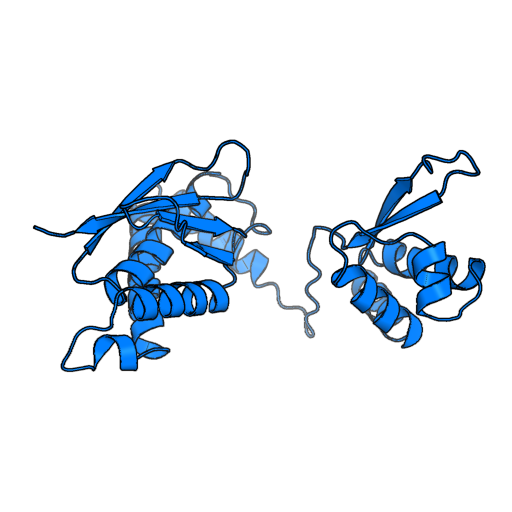9 -6.460 1.00 80.12 87 PHE A CA 1
ATOM 695 C C . PHE A 1 87 ? 6.132 -21.016 -5.318 1.00 80.12 87 PHE A C 1
ATOM 697 O O . PHE A 1 87 ? 6.842 -20.904 -4.320 1.00 80.12 87 PHE A O 1
ATOM 704 N N . PRO A 1 88 ? 5.244 -22.025 -5.452 1.00 83.31 88 PRO A N 1
ATOM 705 C CA . PRO A 1 88 ? 4.228 -22.185 -6.500 1.00 83.31 88 PRO A CA 1
ATOM 706 C C . PRO A 1 88 ? 3.249 -21.005 -6.517 1.00 83.31 88 PRO A C 1
ATOM 708 O O . PRO A 1 88 ? 3.154 -20.269 -5.542 1.00 83.31 88 PRO A O 1
ATOM 711 N N . THR A 1 89 ? 2.523 -20.813 -7.619 1.00 79.00 89 THR A N 1
ATOM 712 C CA . THR A 1 89 ? 1.592 -19.684 -7.744 1.00 79.00 89 THR A CA 1
ATOM 713 C C . THR A 1 89 ? 0.545 -19.722 -6.632 1.00 79.00 89 THR A C 1
ATOM 715 O O . THR A 1 89 ? -0.281 -20.636 -6.587 1.00 79.00 89 THR A O 1
ATOM 718 N N . ARG A 1 90 ? 0.569 -18.719 -5.754 1.00 84.56 90 ARG A N 1
ATOM 719 C CA . ARG A 1 90 ? -0.505 -18.406 -4.809 1.00 84.56 90 ARG A CA 1
ATOM 720 C C . ARG A 1 90 ? -1.206 -17.134 -5.264 1.00 84.56 90 ARG A C 1
ATOM 722 O O . ARG A 1 90 ? -0.546 -16.221 -5.753 1.00 84.56 90 ARG A O 1
ATOM 729 N N . ASN A 1 91 ? -2.525 -17.095 -5.118 1.00 84.38 91 ASN A N 1
ATOM 730 C CA . ASN A 1 91 ? -3.330 -15.939 -5.490 1.00 84.38 91 ASN A CA 1
ATOM 731 C C . ASN A 1 91 ? -4.163 -15.477 -4.288 1.00 84.38 91 ASN A C 1
ATOM 733 O O . ASN A 1 91 ? -5.352 -15.766 -4.196 1.00 84.38 91 ASN A O 1
ATOM 737 N N . TYR A 1 92 ? -3.493 -14.832 -3.332 1.00 85.56 92 TYR A N 1
ATOM 738 C CA . TYR A 1 92 ? -4.142 -14.271 -2.144 1.00 85.56 92 TYR A CA 1
ATOM 739 C C . TYR A 1 92 ? -4.980 -13.036 -2.478 1.00 85.56 92 TYR A C 1
ATOM 741 O O . TYR A 1 92 ? -5.983 -12.811 -1.818 1.00 85.56 92 TYR A O 1
ATOM 749 N N . GLU A 1 93 ? -4.614 -12.301 -3.532 1.00 82.69 93 GLU A N 1
ATOM 750 C CA . GLU A 1 93 ? -5.397 -11.180 -4.059 1.00 82.69 93 GLU A CA 1
ATOM 751 C C . GLU A 1 93 ? -6.785 -11.653 -4.503 1.00 82.69 93 GLU A C 1
ATOM 753 O O . GLU A 1 93 ? -7.779 -11.119 -4.038 1.00 82.69 93 GLU A O 1
ATOM 758 N N . LEU A 1 94 ? -6.872 -12.743 -5.279 1.00 86.00 94 LEU A N 1
ATOM 759 C CA . LEU A 1 94 ? -8.160 -13.333 -5.663 1.00 86.00 94 LEU A C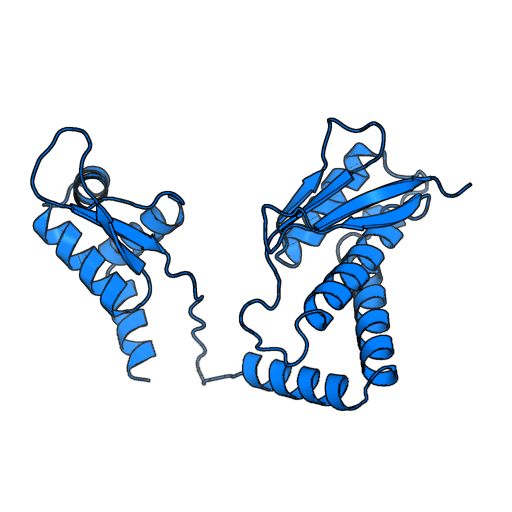A 1
ATOM 760 C C . LEU A 1 94 ? -8.985 -13.789 -4.454 1.00 86.00 94 LEU A C 1
ATOM 762 O O . LEU A 1 94 ? -10.192 -13.580 -4.431 1.00 86.00 94 LEU A O 1
ATOM 766 N N . LEU A 1 95 ? -8.354 -14.428 -3.463 1.00 90.50 95 LEU A N 1
ATOM 767 C CA . LEU A 1 95 ? -9.062 -14.838 -2.248 1.00 90.50 95 LEU A CA 1
ATOM 768 C C . LEU A 1 95 ? -9.598 -13.622 -1.483 1.00 90.50 95 LEU A C 1
ATOM 770 O O . LEU A 1 95 ? -10.743 -13.650 -1.044 1.00 90.50 95 LEU A O 1
ATOM 774 N N . ALA A 1 96 ? -8.788 -12.570 -1.345 1.00 88.75 96 ALA A N 1
ATOM 775 C CA . ALA A 1 96 ? -9.187 -11.328 -0.699 1.00 88.75 96 ALA A CA 1
ATOM 776 C C . ALA A 1 96 ? -10.335 -10.651 -1.459 1.00 88.75 96 ALA A C 1
ATOM 778 O O . ALA A 1 96 ? -11.328 -10.303 -0.832 1.00 88.75 96 ALA A O 1
ATOM 779 N N . SER A 1 97 ? -10.257 -10.555 -2.792 1.00 86.38 97 SER A N 1
ATOM 780 C CA . SER A 1 97 ? -11.342 -10.027 -3.629 1.00 86.38 97 SER A CA 1
ATOM 781 C C . SER A 1 97 ? -12.643 -10.800 -3.424 1.00 86.38 97 SER A C 1
ATOM 783 O O . SER A 1 97 ? -13.663 -10.189 -3.140 1.00 86.38 97 SER A O 1
ATOM 785 N N . ILE A 1 98 ? -12.606 -12.137 -3.478 1.00 90.56 98 ILE A N 1
ATOM 786 C CA . ILE A 1 98 ? -13.800 -12.970 -3.254 1.00 90.56 98 ILE A CA 1
ATOM 787 C C . ILE A 1 98 ? -14.359 -12.768 -1.840 1.00 90.56 98 ILE A C 1
ATOM 789 O O . ILE A 1 98 ? -15.571 -12.684 -1.669 1.00 90.56 98 ILE A O 1
ATOM 793 N N . ALA A 1 99 ? -13.501 -12.706 -0.818 1.00 91.75 99 ALA A N 1
ATOM 794 C CA . ALA A 1 99 ? -13.935 -12.529 0.566 1.00 91.75 99 ALA A CA 1
ATOM 795 C C . ALA A 1 99 ? -14.579 -11.153 0.798 1.00 91.75 99 ALA A C 1
ATOM 797 O O . ALA A 1 99 ? -15.616 -11.063 1.450 1.00 91.75 99 ALA A O 1
ATOM 798 N N . VAL A 1 100 ? -13.988 -10.099 0.236 1.00 88.81 100 VAL A N 1
ATOM 799 C CA . VAL A 1 100 ? -14.524 -8.736 0.289 1.00 88.81 100 VAL A CA 1
ATOM 800 C C . VAL A 1 100 ? -15.848 -8.642 -0.464 1.00 88.81 100 VAL A C 1
ATOM 802 O O . VAL A 1 100 ? -16.804 -8.115 0.089 1.00 88.81 100 VAL A O 1
ATOM 805 N N . GLU A 1 101 ? -15.941 -9.176 -1.685 1.00 89.31 101 GLU A N 1
ATOM 806 C CA . GLU A 1 101 ? -17.196 -9.190 -2.454 1.00 89.31 101 GLU A CA 1
ATOM 807 C C . GLU A 1 101 ? -18.292 -9.980 -1.728 1.00 89.31 101 GLU A C 1
ATOM 809 O O . GLU A 1 101 ? -19.455 -9.577 -1.718 1.00 89.31 101 GLU A O 1
ATOM 814 N N . ALA A 1 102 ? -17.932 -11.089 -1.074 1.00 92.69 102 ALA A N 1
ATOM 815 C CA . ALA A 1 102 ? -18.869 -11.847 -0.258 1.00 92.69 102 ALA A CA 1
ATOM 816 C C . ALA A 1 102 ? -19.385 -11.017 0.929 1.00 92.69 102 ALA A C 1
ATOM 818 O O . ALA A 1 102 ? -20.590 -11.020 1.170 1.00 92.69 102 ALA A O 1
ATOM 819 N N . LEU A 1 103 ? -18.516 -10.284 1.635 1.00 91.81 103 LEU A N 1
ATOM 820 C CA . LEU A 1 103 ? -18.924 -9.377 2.716 1.00 91.81 103 LEU A CA 1
ATOM 821 C C . LEU A 1 103 ? -19.791 -8.224 2.198 1.00 91.81 103 LEU A C 1
ATOM 823 O O . LEU A 1 103 ? -20.826 -7.941 2.791 1.00 91.81 103 LEU A O 1
ATOM 827 N N . ASP A 1 104 ? -19.422 -7.613 1.071 1.00 90.12 104 ASP A N 1
ATOM 828 C CA . ASP A 1 104 ? -20.194 -6.540 0.433 1.00 90.12 104 ASP A CA 1
ATOM 829 C C . ASP A 1 104 ? -21.604 -7.013 0.041 1.00 90.12 104 ASP A C 1
ATOM 831 O O . ASP A 1 104 ? -22.589 -6.306 0.244 1.00 90.12 104 ASP A O 1
ATOM 835 N N . SER A 1 105 ? -21.734 -8.261 -0.426 1.00 92.69 105 SER A N 1
ATOM 836 C CA . SER A 1 105 ? -23.029 -8.855 -0.789 1.00 92.69 105 SER A CA 1
ATOM 837 C C . SER A 1 105 ? -23.999 -9.039 0.387 1.00 92.69 105 SER A C 1
ATOM 839 O O . SER A 1 105 ? -25.200 -9.204 0.166 1.00 92.69 105 SER A O 1
ATOM 841 N N . LEU A 1 106 ? -23.503 -8.993 1.630 1.00 94.69 106 LEU A N 1
ATOM 842 C CA . LEU A 1 106 ? -24.327 -9.035 2.844 1.00 94.69 106 LEU A CA 1
ATOM 843 C C . LEU A 1 106 ? -24.905 -7.657 3.215 1.00 94.69 106 LEU A C 1
ATOM 845 O O . LEU A 1 106 ? -25.688 -7.567 4.161 1.00 94.69 106 LEU A O 1
ATOM 849 N N . GLY A 1 107 ? -24.547 -6.597 2.482 1.00 92.94 107 GLY A N 1
ATOM 850 C CA . GLY A 1 107 ? -24.980 -5.229 2.747 1.00 92.94 107 GLY A CA 1
ATOM 851 C C . GLY A 1 107 ? -24.424 -4.684 4.064 1.00 92.94 107 GLY A C 1
ATOM 852 O O . GLY A 1 107 ? -23.315 -5.025 4.473 1.00 92.94 107 GLY A O 1
ATOM 853 N N . GLU A 1 108 ? -25.223 -3.859 4.742 1.00 93.56 108 GLU A N 1
ATOM 854 C CA . GLU A 1 108 ? -24.828 -3.118 5.951 1.00 93.56 108 GLU A CA 1
ATOM 855 C C . GLU A 1 108 ? -24.232 -4.018 7.044 1.00 93.56 108 GLU A C 1
ATOM 857 O O . GLU A 1 108 ? -23.177 -3.710 7.582 1.00 93.56 108 GLU A O 1
ATOM 862 N N . VAL A 1 109 ? -24.817 -5.195 7.294 1.00 96.12 109 VAL A N 1
ATOM 863 C CA . VAL A 1 109 ? -24.308 -6.142 8.305 1.00 96.12 109 VAL A CA 1
ATOM 864 C C . VAL A 1 109 ? -22.896 -6.638 7.967 1.00 96.12 109 VAL A C 1
ATOM 866 O O . VAL A 1 109 ? -22.065 -6.829 8.856 1.00 96.12 109 VAL A O 1
ATOM 869 N N . GLY A 1 110 ? -22.608 -6.862 6.682 1.00 94.81 110 GLY A N 1
ATOM 870 C CA . GLY A 1 110 ? -21.274 -7.258 6.230 1.00 94.81 110 GLY A CA 1
ATOM 871 C C . GLY A 1 110 ? -20.257 -6.131 6.376 1.00 94.81 110 GLY A C 1
ATOM 872 O O . GLY A 1 110 ? -19.121 -6.378 6.785 1.00 94.81 110 GLY A O 1
ATOM 873 N N . HIS A 1 111 ? -20.675 -4.897 6.087 1.00 92.81 111 HIS A N 1
ATOM 874 C CA . HIS A 1 111 ? -19.854 -3.696 6.247 1.00 92.81 111 HIS A CA 1
ATOM 875 C C . HIS A 1 111 ? -19.540 -3.423 7.721 1.00 92.81 111 HIS A C 1
ATOM 877 O O . HIS A 1 111 ? -18.372 -3.289 8.073 1.00 92.81 111 HIS A O 1
ATOM 883 N N . GLU A 1 112 ? -20.548 -3.440 8.596 1.00 94.12 112 GLU A N 1
ATOM 884 C CA . GLU A 1 112 ? -20.381 -3.273 10.045 1.00 94.12 112 GLU A CA 1
ATOM 885 C C . GLU A 1 112 ? -19.407 -4.300 10.624 1.00 94.12 112 GLU A C 1
ATOM 887 O O . GLU A 1 112 ? -18.479 -3.940 11.350 1.00 94.12 112 GLU A O 1
ATOM 892 N N . ALA A 1 113 ? -19.571 -5.579 10.268 1.00 96.06 113 ALA A N 1
ATOM 893 C CA . ALA A 1 113 ? -18.670 -6.633 10.718 1.00 96.06 113 ALA A CA 1
ATOM 894 C C . ALA A 1 113 ? -17.232 -6.391 10.235 1.00 96.06 113 ALA A C 1
ATOM 896 O O . ALA A 1 113 ? -16.287 -6.530 11.012 1.00 96.06 113 ALA A O 1
ATOM 897 N N . LEU A 1 114 ? -17.055 -6.006 8.969 1.00 94.19 114 LEU A N 1
ATOM 898 C CA . LEU A 1 114 ? -15.743 -5.717 8.398 1.00 94.19 114 LEU A CA 1
ATOM 899 C C . LEU A 1 114 ? -15.049 -4.551 9.121 1.00 94.19 114 LEU A C 1
ATOM 901 O O . LEU A 1 114 ? -13.875 -4.665 9.478 1.00 94.19 114 LEU A O 1
ATOM 905 N N . PHE A 1 115 ? -15.764 -3.452 9.354 1.00 92.94 115 PHE A N 1
ATOM 906 C CA . PHE A 1 115 ? -15.232 -2.250 9.998 1.00 92.94 115 PHE A CA 1
ATOM 907 C C . PHE A 1 115 ? -14.941 -2.472 11.484 1.00 92.94 115 PHE A C 1
ATOM 909 O O . PHE A 1 115 ? -13.877 -2.079 11.962 1.00 92.94 115 PHE A O 1
ATOM 916 N N . ALA A 1 116 ? -15.811 -3.192 12.197 1.00 95.62 116 ALA A N 1
ATOM 917 C CA . ALA A 1 116 ? -15.566 -3.588 13.582 1.00 95.62 116 ALA A CA 1
ATOM 918 C C . ALA A 1 116 ? -14.292 -4.440 13.709 1.00 95.62 116 ALA A C 1
ATOM 920 O O . ALA A 1 116 ? -13.427 -4.149 14.534 1.00 95.62 116 ALA A O 1
ATOM 921 N N . TYR A 1 117 ? -14.111 -5.436 12.833 1.00 96.62 117 TYR A N 1
ATOM 922 C CA . TYR A 1 117 ? -12.890 -6.245 12.827 1.00 96.62 117 TYR A CA 1
ATOM 923 C C . TYR A 1 117 ? -11.641 -5.444 12.447 1.00 96.62 117 TYR A C 1
ATOM 925 O O . TYR A 1 117 ? -10.567 -5.715 12.983 1.00 96.62 117 TYR A O 1
ATOM 933 N N . ALA A 1 118 ? -11.753 -4.472 11.539 1.00 94.19 118 ALA A N 1
ATOM 934 C CA . ALA A 1 118 ? -10.645 -3.584 11.191 1.00 94.19 118 ALA A CA 1
ATOM 935 C C . ALA A 1 118 ? -10.202 -2.748 12.402 1.00 94.19 118 ALA A C 1
ATOM 937 O O . ALA A 1 118 ? -9.008 -2.675 12.699 1.00 94.19 118 ALA A O 1
ATOM 938 N N . TYR A 1 119 ? -11.164 -2.185 13.136 1.00 94.44 119 TYR A N 1
ATOM 939 C CA . TYR A 1 119 ? -10.925 -1.456 14.379 1.00 94.44 119 TYR A CA 1
ATOM 940 C C . TYR A 1 119 ? -10.258 -2.332 15.446 1.00 94.44 119 TYR A C 1
ATOM 942 O O . TYR A 1 119 ? -9.173 -2.000 15.933 1.00 94.44 119 TYR A O 1
ATOM 950 N N . ASP A 1 120 ? -10.834 -3.499 15.741 1.00 96.56 120 ASP A N 1
ATOM 951 C CA . ASP A 1 120 ? -10.280 -4.433 16.726 1.00 96.56 120 ASP A CA 1
ATOM 952 C C . ASP A 1 120 ? -8.876 -4.903 16.334 1.00 96.56 120 ASP A C 1
ATOM 954 O O . ASP A 1 120 ? -7.995 -5.066 17.183 1.00 96.56 120 ASP A O 1
ATOM 958 N N . PHE A 1 121 ? -8.633 -5.112 15.039 1.00 96.94 121 PHE A N 1
ATOM 959 C CA . PHE A 1 121 ? -7.304 -5.438 14.540 1.00 96.94 121 PHE A CA 1
ATOM 960 C C . PHE A 1 121 ? -6.307 -4.312 14.832 1.00 96.94 121 PHE A C 1
ATOM 962 O O . PHE A 1 121 ? -5.208 -4.605 15.297 1.00 96.94 121 PHE A O 1
ATOM 969 N N . GLY A 1 122 ? -6.673 -3.044 14.618 1.00 94.12 122 GLY A N 1
ATOM 970 C CA . GLY A 1 122 ? -5.822 -1.890 14.927 1.00 94.12 122 GLY A CA 1
ATOM 971 C C . GLY A 1 122 ? -5.402 -1.835 16.399 1.00 94.12 122 GLY A C 1
ATOM 972 O O . GLY A 1 122 ? -4.212 -1.700 16.697 1.00 94.12 122 GLY A O 1
ATOM 973 N N . ILE A 1 123 ? -6.356 -2.043 17.313 1.00 92.94 123 ILE A N 1
ATOM 974 C CA . ILE A 1 123 ? -6.108 -2.107 18.764 1.00 92.94 123 ILE A CA 1
ATOM 975 C C . ILE A 1 123 ? -5.136 -3.246 19.099 1.00 92.94 123 ILE A C 1
ATOM 977 O O . ILE A 1 123 ? -4.115 -3.059 19.775 1.00 92.94 123 ILE A O 1
ATOM 981 N N . ASN A 1 124 ? -5.443 -4.449 18.609 1.00 94.81 124 ASN A N 1
ATOM 982 C CA . ASN A 1 124 ? -4.660 -5.650 18.882 1.00 94.81 124 ASN A CA 1
ATOM 983 C C . ASN A 1 124 ? -3.252 -5.567 18.283 1.00 94.81 124 ASN A C 1
ATOM 985 O O . ASN A 1 124 ? -2.299 -6.049 18.893 1.00 94.81 124 ASN A O 1
ATOM 989 N N . TYR A 1 125 ? -3.104 -4.934 17.120 1.00 94.81 125 TYR A N 1
ATOM 990 C CA . TYR A 1 125 ? -1.820 -4.743 16.458 1.00 94.81 125 TYR A CA 1
ATOM 991 C C . TYR A 1 125 ? -0.865 -3.910 17.319 1.00 94.81 125 TYR A C 1
ATOM 993 O O . TYR A 1 125 ? 0.260 -4.338 17.584 1.00 94.81 125 TYR A O 1
ATOM 1001 N N . VAL A 1 126 ? -1.322 -2.760 17.824 1.00 92.81 126 VAL A N 1
ATOM 1002 C CA . VAL A 1 126 ? -0.520 -1.921 18.730 1.00 92.81 126 VAL A CA 1
ATOM 1003 C C . VAL A 1 126 ? -0.199 -2.680 20.015 1.00 92.81 126 VAL A C 1
ATOM 1005 O O . VAL A 1 126 ? 0.952 -2.702 20.447 1.00 92.81 126 VAL A O 1
ATOM 1008 N N . THR A 1 127 ? -1.189 -3.365 20.587 1.00 89.94 127 THR A N 1
ATOM 1009 C CA . THR A 1 127 ? -1.021 -4.134 21.827 1.00 89.94 127 THR A CA 1
ATOM 1010 C C . THR A 1 127 ? 0.039 -5.225 21.691 1.00 89.94 127 THR A C 1
ATOM 1012 O O . THR A 1 127 ? 0.884 -5.387 22.571 1.00 89.94 127 THR A O 1
ATOM 1015 N N . LEU A 1 128 ? 0.026 -5.960 20.578 1.00 90.88 128 LEU A N 1
ATOM 1016 C CA . LEU A 1 128 ? 0.919 -7.091 20.350 1.00 90.88 128 LEU A CA 1
ATOM 1017 C C . LEU A 1 128 ? 2.343 -6.659 19.984 1.00 90.88 128 LEU A C 1
ATOM 1019 O O . LEU A 1 128 ? 3.307 -7.256 20.465 1.00 90.88 128 LEU A O 1
ATOM 1023 N N . TYR A 1 129 ? 2.488 -5.654 19.119 1.00 89.56 129 TYR A N 1
ATOM 1024 C CA . TYR A 1 129 ? 3.789 -5.275 18.557 1.00 89.56 129 TYR A CA 1
ATOM 1025 C C . TYR A 1 129 ? 4.446 -4.087 19.266 1.00 89.56 129 TYR A C 1
ATOM 1027 O O . TYR A 1 129 ? 5.656 -3.901 19.145 1.00 89.56 129 TYR A O 1
ATOM 1035 N N . TYR A 1 130 ? 3.686 -3.327 20.058 1.00 86.69 130 TYR A N 1
ATOM 1036 C CA . TYR A 1 130 ? 4.157 -2.147 20.782 1.00 86.69 130 TYR A CA 1
ATOM 1037 C C . TYR A 1 130 ? 3.674 -2.116 22.248 1.00 86.69 130 TYR A C 1
ATOM 1039 O O . TYR A 1 130 ? 3.147 -1.097 22.704 1.00 86.69 130 TYR A O 1
ATOM 1047 N N . PRO A 1 131 ? 3.893 -3.178 23.045 1.00 78.19 131 PRO A N 1
ATOM 1048 C CA . PRO A 1 131 ? 3.332 -3.307 24.399 1.00 78.19 131 PRO A CA 1
ATOM 1049 C C . PRO A 1 131 ? 3.779 -2.196 25.364 1.00 78.19 131 PRO A C 1
ATOM 1051 O O . PRO A 1 131 ? 3.031 -1.788 26.251 1.00 78.19 131 PRO A O 1
ATOM 1054 N N . GLN A 1 132 ? 4.967 -1.618 25.143 1.00 71.69 132 GLN A N 1
ATOM 1055 C CA . GLN A 1 132 ? 5.485 -0.503 25.949 1.00 71.69 132 GLN A CA 1
ATOM 1056 C C . GLN A 1 132 ? 4.628 0.767 25.871 1.00 71.69 132 GLN A C 1
ATOM 1058 O O . GLN A 1 132 ? 4.776 1.655 26.708 1.00 71.69 132 GLN A O 1
ATOM 1063 N N . SER A 1 133 ? 3.753 0.867 24.870 1.00 66.12 133 SER A N 1
ATOM 1064 C CA . SER A 1 133 ? 2.803 1.970 24.740 1.00 66.12 133 SER A CA 1
ATOM 1065 C C . SER A 1 133 ? 1.616 1.874 25.697 1.00 66.12 133 SER A C 1
ATOM 1067 O O . SER A 1 133 ? 1.027 2.901 26.027 1.00 66.12 133 SER A O 1
ATOM 1069 N N . ILE A 1 134 ? 1.323 0.664 26.182 1.00 64.94 134 ILE A N 1
ATOM 1070 C CA . ILE A 1 134 ? 0.162 0.342 27.017 1.00 64.94 134 ILE A CA 1
ATOM 1071 C C . ILE A 1 134 ? 0.582 0.100 28.476 1.00 64.94 134 ILE A C 1
ATOM 1073 O O . ILE A 1 134 ? -0.132 0.470 29.403 1.00 64.94 134 ILE A O 1
ATOM 1077 N N . GLU A 1 135 ? 1.762 -0.483 28.709 1.00 62.06 135 GLU A N 1
ATOM 1078 C CA . GLU A 1 135 ? 2.172 -0.985 30.033 1.00 62.06 135 GLU A CA 1
ATOM 1079 C C . GLU A 1 135 ? 2.811 0.055 30.973 1.00 62.06 135 GLU A C 1
ATOM 1081 O O . GLU A 1 135 ? 3.113 -0.243 32.132 1.00 62.06 135 GLU A O 1
ATOM 1086 N N . SER A 1 136 ? 3.048 1.289 30.526 1.00 56.53 136 SER A N 1
ATOM 1087 C CA . SER A 1 136 ? 3.725 2.282 31.362 1.00 56.53 136 SER A CA 1
ATOM 1088 C C . SER A 1 136 ? 2.779 2.906 32.394 1.00 56.53 136 SER A C 1
ATOM 1090 O O . SER A 1 136 ? 1.821 3.586 32.039 1.00 56.53 136 SER A O 1
ATOM 1092 N N . SER A 1 137 ? 3.121 2.808 33.688 1.00 59.69 137 SER A N 1
ATOM 1093 C CA . SER A 1 137 ? 2.413 3.464 34.813 1.00 59.69 137 SER A CA 1
ATOM 1094 C C . SER A 1 137 ? 2.344 5.000 34.715 1.00 59.69 137 SER A C 1
ATOM 1096 O O . SER A 1 137 ? 1.762 5.661 35.575 1.00 59.69 137 SER A O 1
ATOM 1098 N N . ARG A 1 138 ? 2.980 5.584 33.694 1.00 63.69 138 ARG A N 1
ATOM 1099 C CA . ARG A 1 138 ? 2.849 6.979 33.282 1.00 63.69 138 ARG A CA 1
ATOM 1100 C C . ARG A 1 138 ? 2.533 7.009 31.785 1.00 63.69 138 ARG A C 1
ATOM 1102 O O . ARG A 1 138 ? 3.269 6.368 31.038 1.00 63.69 138 ARG A O 1
ATOM 1109 N N . PRO A 1 139 ? 1.519 7.765 31.339 1.00 70.25 139 PRO A N 1
ATOM 1110 C CA . PRO A 1 139 ? 1.220 7.897 29.919 1.00 70.25 139 PRO A CA 1
ATOM 1111 C C . PRO A 1 139 ? 2.410 8.492 29.154 1.00 70.25 139 PRO A C 1
ATOM 1113 O O . PRO A 1 139 ? 3.121 9.368 29.659 1.00 70.25 139 PRO A O 1
ATOM 1116 N N . LEU A 1 140 ? 2.630 8.009 27.928 1.00 82.06 140 LEU A N 1
ATOM 1117 C CA . LEU A 1 140 ? 3.634 8.553 27.013 1.00 82.06 140 LEU A CA 1
ATOM 1118 C C . LEU A 1 140 ? 3.367 10.037 26.715 1.00 82.06 140 LEU A C 1
ATOM 1120 O O . LEU A 1 140 ? 2.215 10.470 26.649 1.00 82.06 140 LEU A O 1
ATOM 1124 N N . SER A 1 141 ? 4.438 10.808 26.485 1.00 87.38 141 SER A N 1
ATOM 1125 C CA . SER A 1 141 ? 4.308 12.177 25.977 1.00 87.38 141 SER A CA 1
ATOM 1126 C C . SER A 1 141 ? 3.682 12.180 24.585 1.00 87.38 141 SER A C 1
ATOM 1128 O O . SER A 1 141 ? 3.780 11.196 23.847 1.00 87.38 141 SER A O 1
ATOM 1130 N N . ILE A 1 142 ? 3.080 13.307 24.203 1.00 85.25 142 ILE A N 1
ATOM 1131 C CA . ILE A 1 142 ? 2.403 13.410 22.911 1.00 85.25 142 ILE A CA 1
ATOM 1132 C C . ILE A 1 142 ? 3.348 13.149 21.732 1.00 85.25 142 ILE A C 1
ATOM 1134 O O . ILE A 1 142 ? 2.985 12.417 20.818 1.00 85.25 142 ILE A O 1
ATOM 1138 N N . ASP A 1 143 ? 4.592 13.625 21.805 1.00 88.31 143 ASP A N 1
ATOM 1139 C CA . ASP A 1 143 ? 5.597 13.397 20.760 1.00 88.31 143 ASP A CA 1
ATOM 1140 C C . ASP A 1 143 ? 5.942 11.914 20.609 1.00 88.31 143 ASP A C 1
ATOM 1142 O O . ASP A 1 143 ? 6.087 11.410 19.498 1.00 88.31 143 ASP A O 1
ATOM 1146 N N . LYS A 1 144 ? 6.015 11.177 21.726 1.00 88.81 144 LYS A N 1
ATOM 1147 C CA . LYS A 1 144 ? 6.246 9.729 21.689 1.00 88.81 144 LYS A CA 1
ATOM 1148 C C . LYS A 1 144 ? 5.049 8.987 21.103 1.00 88.81 144 LYS A C 1
ATOM 1150 O O . LYS A 1 144 ? 5.252 8.066 20.320 1.00 88.81 144 LYS A O 1
ATOM 1155 N N . LYS A 1 145 ? 3.821 9.401 21.438 1.00 89.12 145 LYS A N 1
ATOM 1156 C CA . LYS A 1 145 ? 2.593 8.850 20.843 1.00 89.12 145 LYS A CA 1
ATOM 1157 C C . LYS A 1 145 ? 2.540 9.103 19.328 1.00 89.12 145 LYS A C 1
ATOM 1159 O O . LYS A 1 145 ? 2.231 8.183 18.578 1.00 89.12 145 LYS A O 1
ATOM 1164 N N . LYS A 1 146 ? 2.915 10.305 18.865 1.00 90.00 146 LYS A N 1
ATOM 1165 C CA . LYS A 1 146 ? 3.023 10.638 17.432 1.00 90.00 146 LYS A CA 1
ATOM 1166 C C . LYS A 1 146 ? 4.010 9.720 16.703 1.00 90.00 146 LYS A C 1
ATOM 1168 O O . LYS A 1 146 ? 3.657 9.138 15.682 1.00 90.00 146 LYS A O 1
ATOM 1173 N N . ILE A 1 147 ? 5.229 9.573 17.235 1.00 91.31 147 ILE A N 1
ATOM 1174 C CA . ILE A 1 147 ? 6.263 8.701 16.647 1.00 91.31 147 ILE A CA 1
ATOM 1175 C C . ILE A 1 147 ? 5.748 7.265 16.545 1.00 91.31 147 ILE A C 1
ATOM 1177 O O . ILE A 1 147 ? 5.809 6.661 15.479 1.00 91.31 147 ILE A O 1
ATOM 1181 N N . LEU A 1 148 ? 5.174 6.757 17.634 1.00 91.88 148 LEU A N 1
ATOM 1182 C CA . LEU A 1 148 ? 4.638 5.407 17.687 1.00 91.88 148 LEU A CA 1
ATOM 1183 C C . LEU A 1 148 ? 3.526 5.172 16.657 1.00 91.88 148 LEU A C 1
ATOM 1185 O O . LEU A 1 148 ? 3.512 4.139 15.993 1.00 91.88 148 LEU A O 1
ATOM 1189 N N . PHE A 1 149 ? 2.610 6.129 16.501 1.00 91.81 149 PHE A N 1
ATOM 1190 C CA . PHE A 1 149 ? 1.553 6.045 15.496 1.00 91.81 149 PHE A CA 1
ATOM 1191 C C . PHE A 1 149 ? 2.128 5.951 14.079 1.00 91.81 149 PHE A C 1
ATOM 1193 O O . PHE A 1 149 ? 1.719 5.086 13.306 1.00 91.81 149 PHE A O 1
ATOM 1200 N N . VAL A 1 150 ? 3.108 6.801 13.749 1.00 92.38 150 VAL A N 1
ATOM 1201 C CA . VAL A 1 150 ? 3.770 6.782 12.436 1.00 92.38 150 VAL A CA 1
ATOM 1202 C C . VAL A 1 150 ? 4.473 5.444 12.193 1.00 92.38 150 VAL A C 1
ATOM 1204 O O . VAL A 1 150 ? 4.371 4.897 11.096 1.00 92.38 150 VAL A O 1
ATOM 1207 N N . GLU A 1 151 ? 5.138 4.880 13.203 1.00 92.38 151 GLU A N 1
ATOM 1208 C CA . GLU A 1 151 ? 5.786 3.565 13.109 1.00 92.38 151 GLU A CA 1
ATOM 1209 C C . GLU A 1 151 ? 4.780 2.420 12.920 1.00 92.38 151 GLU A C 1
ATOM 1211 O O . GLU A 1 151 ? 4.985 1.558 12.059 1.00 92.38 151 GLU A O 1
ATOM 1216 N N . ALA A 1 152 ? 3.685 2.413 13.686 1.00 93.56 152 ALA A N 1
ATOM 1217 C CA . ALA A 1 152 ? 2.655 1.380 13.611 1.00 93.56 152 ALA A CA 1
ATOM 1218 C C . ALA A 1 152 ? 1.917 1.415 12.264 1.00 93.56 152 ALA A C 1
ATOM 1220 O O . ALA A 1 152 ? 1.820 0.393 11.583 1.00 93.56 152 ALA A O 1
ATOM 1221 N N . ALA A 1 153 ? 1.463 2.596 11.832 1.00 91.88 153 ALA A N 1
ATOM 1222 C CA . ALA A 1 153 ? 0.832 2.779 10.527 1.00 91.88 153 ALA A C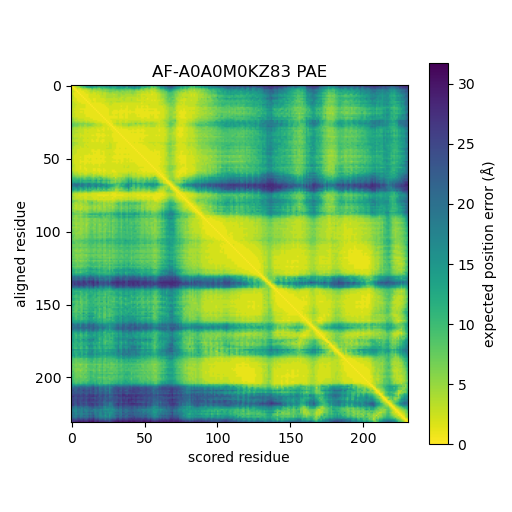A 1
ATOM 1223 C C . ALA A 1 153 ? 1.811 2.436 9.385 1.00 91.88 153 ALA A C 1
ATOM 1225 O O . ALA A 1 153 ? 1.452 1.713 8.452 1.00 91.88 153 ALA A O 1
ATOM 1226 N N . GLY A 1 154 ? 3.069 2.876 9.506 1.00 91.19 154 GLY A N 1
ATOM 1227 C CA . GLY A 1 154 ? 4.168 2.557 8.592 1.00 91.19 154 GLY A CA 1
ATOM 1228 C C . GLY A 1 154 ? 4.376 1.061 8.389 1.00 91.19 154 GLY A C 1
ATOM 1229 O O . GLY A 1 154 ? 4.512 0.589 7.261 1.00 91.19 154 GLY A O 1
ATOM 1230 N N . SER A 1 155 ? 4.336 0.301 9.480 1.00 91.44 155 SER A N 1
ATOM 1231 C CA . SER A 1 155 ? 4.534 -1.151 9.467 1.00 91.44 155 SER A CA 1
ATOM 1232 C C . SER A 1 155 ? 3.384 -1.913 8.800 1.00 91.44 155 SER A C 1
ATOM 1234 O O . SER A 1 155 ? 3.598 -3.007 8.279 1.00 91.44 155 SER A O 1
ATOM 1236 N N . LEU A 1 156 ? 2.185 -1.323 8.758 1.00 90.56 156 LEU A N 1
ATOM 1237 C CA . LEU A 1 156 ? 1.040 -1.844 8.005 1.00 90.56 156 LEU A CA 1
ATOM 1238 C C . LEU A 1 156 ? 1.045 -1.420 6.529 1.00 90.56 156 LEU A C 1
ATOM 1240 O O . LEU A 1 156 ? 0.264 -1.958 5.752 1.00 90.56 156 LEU A O 1
ATOM 1244 N N . GLY A 1 157 ? 1.940 -0.513 6.124 1.00 87.81 157 GLY A N 1
ATOM 1245 C CA . GLY A 1 157 ? 2.097 -0.059 4.739 1.00 87.81 157 GLY A CA 1
ATOM 1246 C C . GLY A 1 157 ? 1.545 1.338 4.455 1.00 87.81 157 GLY A C 1
ATOM 1247 O O . GLY A 1 157 ? 1.610 1.795 3.312 1.00 87.81 157 GLY A O 1
ATOM 1248 N N . PHE A 1 158 ? 1.040 2.041 5.465 1.00 87.19 158 PHE A N 1
ATOM 1249 C CA . PHE A 1 158 ? 0.648 3.440 5.335 1.00 87.19 158 PHE A CA 1
ATOM 1250 C C . PHE A 1 158 ? 1.864 4.368 5.371 1.00 87.19 158 PHE A C 1
ATOM 1252 O O . PHE A 1 158 ? 2.883 4.070 5.980 1.00 87.19 158 PHE A O 1
ATOM 1259 N N . THR A 1 159 ? 1.764 5.544 4.761 1.00 85.94 159 THR A N 1
ATOM 1260 C CA . THR A 1 159 ? 2.707 6.644 5.007 1.00 85.94 159 THR A CA 1
ATOM 1261 C C . THR A 1 159 ? 1.980 7.722 5.792 1.00 85.94 159 THR A C 1
ATOM 1263 O O . THR A 1 159 ? 1.137 8.416 5.231 1.00 85.94 159 THR A O 1
ATOM 1266 N N . ALA A 1 160 ? 2.274 7.835 7.086 1.00 88.06 160 ALA A N 1
ATOM 1267 C CA . ALA A 1 160 ? 1.612 8.775 7.985 1.00 88.06 160 ALA A CA 1
ATOM 1268 C C . ALA A 1 160 ? 2.530 9.946 8.363 1.00 88.06 160 ALA A C 1
ATOM 1270 O O . ALA A 1 160 ? 3.729 9.759 8.573 1.00 88.06 160 ALA A O 1
ATOM 1271 N N . ALA A 1 161 ? 1.963 11.145 8.486 1.00 87.06 161 ALA A N 1
ATOM 1272 C CA . ALA A 1 161 ? 2.667 12.329 8.972 1.00 87.06 161 ALA A CA 1
ATOM 1273 C C . ALA A 1 161 ? 1.721 13.246 9.751 1.00 87.06 161 ALA A C 1
ATOM 1275 O O . ALA A 1 161 ? 0.599 13.489 9.309 1.00 87.06 161 ALA A O 1
ATOM 1276 N N . PHE A 1 162 ? 2.188 13.775 10.883 1.00 86.31 162 PHE A N 1
ATOM 1277 C CA . PHE A 1 162 ? 1.469 14.805 11.632 1.00 86.31 162 PHE A CA 1
ATOM 1278 C C . PHE A 1 162 ? 1.723 16.186 11.029 1.00 86.31 162 PHE A C 1
ATOM 1280 O O . PHE A 1 162 ? 2.836 16.489 10.598 1.00 86.31 162 PHE A O 1
ATOM 1287 N N . ASP A 1 163 ? 0.684 17.013 11.018 1.00 83.31 163 ASP A N 1
ATOM 1288 C CA . ASP A 1 163 ? 0.787 18.432 10.727 1.00 83.31 163 ASP A CA 1
ATOM 1289 C C . ASP A 1 163 ? 1.156 19.185 12.011 1.00 83.31 163 ASP A C 1
ATOM 1291 O O . ASP A 1 163 ? 0.480 19.080 13.036 1.00 83.31 163 ASP A O 1
ATOM 1295 N N . GLU A 1 164 ? 2.254 19.932 11.956 1.00 80.25 164 GLU A N 1
ATOM 1296 C CA . GLU A 1 164 ? 2.755 20.739 13.073 1.00 80.25 164 GLU A CA 1
ATOM 1297 C C . GLU A 1 164 ? 2.215 22.183 13.043 1.00 80.25 164 GLU A C 1
ATOM 1299 O O . GLU A 1 164 ? 2.530 22.980 13.924 1.00 80.25 164 GLU A O 1
ATOM 1304 N N . GLN A 1 165 ? 1.417 22.555 12.034 1.00 74.38 165 GLN A N 1
ATOM 1305 C CA . GLN A 1 165 ? 0.863 23.906 11.869 1.00 74.38 165 GLN A CA 1
ATOM 1306 C C . GLN A 1 165 ? -0.472 24.116 12.595 1.00 74.38 165 GLN A C 1
ATOM 1308 O O . GLN A 1 165 ? -0.986 25.237 12.633 1.00 74.38 165 GLN A O 1
ATOM 1313 N N . HIS A 1 166 ? -1.053 23.060 13.158 1.00 66.69 166 HIS A N 1
ATOM 1314 C CA . HIS A 1 166 ? -2.354 23.099 13.815 1.00 66.69 166 HIS A CA 1
ATOM 1315 C C . HIS A 1 166 ? -2.222 22.878 15.326 1.00 66.69 166 HIS A C 1
ATOM 1317 O O . HIS A 1 166 ? -1.447 22.042 15.783 1.00 66.69 166 HIS A O 1
ATOM 1323 N N . GLU A 1 167 ? -2.991 23.637 16.120 1.00 64.81 167 GLU A N 1
ATOM 1324 C CA . GLU A 1 167 ? -3.058 23.441 17.582 1.00 64.81 167 GLU A CA 1
ATOM 1325 C C . GLU A 1 167 ? -3.708 22.098 1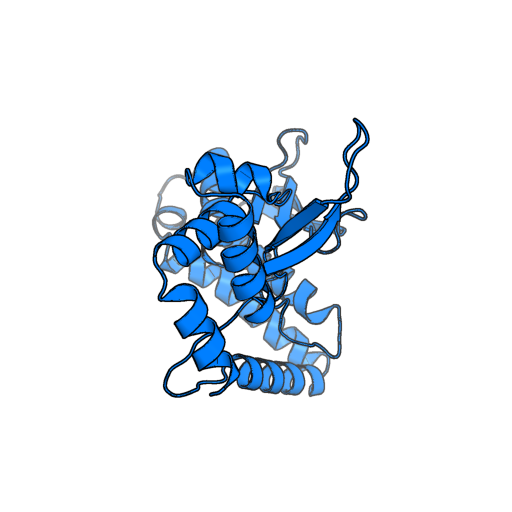7.950 1.00 64.81 167 GLU A C 1
ATOM 1327 O O . GLU A 1 167 ? -3.414 21.511 18.993 1.00 64.81 167 GLU A O 1
ATOM 1332 N N . GLN A 1 168 ? -4.590 21.601 17.081 1.00 68.12 168 GLN A N 1
ATOM 1333 C CA . GLN A 1 168 ? -5.131 20.252 17.157 1.00 68.12 168 GLN A CA 1
ATOM 1334 C C . GLN A 1 168 ? -4.172 19.269 16.484 1.00 68.12 168 GLN A C 1
ATOM 1336 O O . GLN A 1 168 ? -3.494 19.607 15.517 1.00 68.12 168 GLN A O 1
ATOM 1341 N N . LEU A 1 169 ? -4.131 18.031 16.977 1.00 74.69 169 LEU A N 1
ATOM 1342 C CA . LEU A 1 169 ? -3.294 16.999 16.373 1.00 74.69 169 LEU A CA 1
ATOM 1343 C C . LEU A 1 169 ? -3.950 16.546 15.076 1.00 74.69 169 LEU A C 1
ATOM 1345 O O . LEU A 1 169 ? -4.890 15.747 15.098 1.00 74.69 169 LEU A O 1
ATOM 1349 N N . VAL A 1 170 ? -3.436 17.067 13.971 1.00 77.69 170 VAL A N 1
ATOM 1350 C CA . VAL A 1 170 ? -3.854 16.667 12.638 1.00 77.69 170 VAL A CA 1
ATOM 1351 C C . VAL A 1 170 ? -2.815 15.721 12.063 1.00 77.69 170 VAL A C 1
ATOM 1353 O O . VAL A 1 170 ? -1.616 15.959 12.200 1.00 77.69 170 VAL A O 1
ATOM 1356 N N . PHE A 1 171 ? -3.246 14.631 11.436 1.00 80.88 171 PHE A N 1
ATOM 1357 C CA . PHE A 1 171 ? -2.347 13.776 10.669 1.00 80.88 171 PHE A CA 1
ATOM 1358 C C . PHE A 1 171 ? -2.931 13.429 9.312 1.00 80.88 171 PHE A C 1
ATOM 1360 O O . PHE A 1 171 ? -4.145 13.352 9.132 1.00 80.88 171 PHE A O 1
ATOM 1367 N N . SER A 1 172 ? -2.030 13.208 8.364 1.00 81.19 172 SER A N 1
ATOM 1368 C CA . SER A 1 172 ? -2.337 12.737 7.026 1.00 81.19 172 SER A CA 1
ATOM 1369 C C . SER A 1 172 ? -1.831 11.313 6.845 1.00 81.19 172 SER A C 1
ATOM 1371 O O . SER A 1 172 ? -0.753 10.969 7.334 1.00 81.19 172 SER A O 1
ATOM 1373 N N . VAL A 1 173 ? -2.600 10.486 6.139 1.00 78.38 173 VAL A N 1
ATOM 1374 C CA . VAL A 1 173 ? -2.176 9.138 5.745 1.00 78.38 173 VAL A CA 1
ATOM 1375 C C . VAL A 1 173 ? -2.251 8.989 4.238 1.00 78.38 173 VAL A C 1
ATOM 1377 O O . VAL A 1 173 ? -3.285 9.279 3.649 1.00 78.38 173 VAL A O 1
ATOM 1380 N N . GLN A 1 174 ? -1.163 8.511 3.641 1.00 75.31 174 GLN A N 1
ATOM 1381 C CA . GLN A 1 174 ? -1.037 8.171 2.230 1.00 75.31 174 GLN A CA 1
ATOM 1382 C C . GLN A 1 174 ? -0.837 6.664 2.046 1.00 75.31 174 GLN A C 1
ATOM 1384 O O . GLN A 1 174 ? -0.438 5.960 2.975 1.00 75.31 174 GLN A O 1
ATOM 1389 N N . ASN A 1 175 ? -1.022 6.219 0.801 1.00 72.56 175 ASN A N 1
ATOM 1390 C CA . ASN A 1 175 ? -0.947 4.830 0.343 1.00 72.56 175 ASN A CA 1
ATOM 1391 C C . ASN A 1 175 ? -2.139 3.970 0.799 1.00 72.56 175 ASN A C 1
ATOM 1393 O O . ASN A 1 175 ? -2.252 3.595 1.960 1.00 72.56 175 ASN A O 1
ATOM 1397 N N . SER A 1 176 ? -3.026 3.638 -0.144 1.00 73.06 176 SER A N 1
ATOM 1398 C CA . SER A 1 176 ? -4.122 2.689 0.089 1.00 73.06 176 SER A CA 1
ATOM 1399 C C . SER A 1 176 ? -3.567 1.267 0.145 1.00 73.06 176 SER A C 1
ATOM 1401 O O . SER A 1 176 ? -2.882 0.857 -0.794 1.00 73.06 176 SER A O 1
ATOM 1403 N N . LEU A 1 177 ? -3.886 0.511 1.202 1.00 74.94 177 LEU A N 1
ATOM 1404 C CA . LEU A 1 177 ? -3.398 -0.863 1.393 1.00 74.94 177 LEU A CA 1
ATOM 1405 C C . LEU A 1 177 ? -3.884 -1.828 0.308 1.00 74.94 177 LEU A C 1
ATOM 1407 O O . LEU A 1 177 ? -3.257 -2.855 0.065 1.00 74.94 177 LEU A O 1
ATOM 1411 N N . PHE A 1 178 ? -5.014 -1.505 -0.320 1.00 77.12 178 PHE A N 1
ATOM 1412 C CA . PHE A 1 178 ? -5.744 -2.403 -1.210 1.00 77.12 178 PHE A CA 1
ATOM 1413 C C . PHE A 1 178 ? -5.907 -1.828 -2.612 1.00 77.12 178 PHE A C 1
ATOM 1415 O O . PHE A 1 178 ? -6.882 -2.138 -3.290 1.00 77.12 178 PHE A O 1
ATOM 1422 N N . LYS A 1 179 ? -4.982 -0.972 -3.061 1.00 69.19 179 LYS A N 1
ATOM 1423 C CA . LYS A 1 179 ? -5.070 -0.315 -4.376 1.00 69.19 179 LYS A CA 1
ATOM 1424 C C . LYS A 1 179 ? -5.211 -1.314 -5.537 1.00 69.19 179 LYS A C 1
ATOM 1426 O O . LYS A 1 179 ? -5.721 -0.964 -6.599 1.00 69.19 179 LYS A O 1
ATOM 1431 N N . GLU A 1 180 ? -4.738 -2.541 -5.353 1.00 67.81 180 GLU A N 1
ATOM 1432 C CA . GLU A 1 180 ? -4.803 -3.625 -6.329 1.00 67.81 180 GLU A CA 1
ATOM 1433 C C . GLU A 1 180 ? -6.146 -4.369 -6.318 1.00 67.81 180 GLU A C 1
ATOM 1435 O O . GLU A 1 180 ? -6.556 -4.897 -7.353 1.00 67.81 180 GLU A O 1
ATOM 1440 N N . ILE A 1 181 ? -6.858 -4.378 -5.187 1.00 70.88 181 ILE A N 1
ATOM 1441 C CA . ILE A 1 181 ? -8.160 -5.036 -5.070 1.00 70.88 181 ILE A CA 1
ATOM 1442 C C . ILE A 1 181 ? -9.202 -4.153 -5.760 1.00 70.88 181 ILE A C 1
ATOM 1444 O O . ILE A 1 181 ? -9.334 -2.966 -5.475 1.00 70.88 181 ILE A O 1
ATOM 1448 N N . SER A 1 182 ? -9.941 -4.739 -6.700 1.00 65.50 182 SER A N 1
ATOM 1449 C CA . SER A 1 182 ? -11.096 -4.075 -7.304 1.00 65.50 182 SER A CA 1
ATOM 1450 C C . SER A 1 182 ? -12.291 -4.230 -6.374 1.00 65.50 182 SER A C 1
ATOM 1452 O O . SER A 1 182 ? -12.650 -5.354 -6.032 1.00 65.50 182 SER A O 1
ATOM 1454 N N . PHE A 1 183 ? -12.887 -3.113 -5.974 1.00 68.44 183 PHE A N 1
ATOM 1455 C CA . PHE A 1 183 ? -14.096 -3.088 -5.161 1.00 68.44 183 PHE A CA 1
ATOM 1456 C C . PHE A 1 183 ? -15.282 -2.675 -6.037 1.00 68.44 183 PHE A C 1
ATOM 1458 O O . PHE A 1 183 ? -15.148 -1.826 -6.915 1.00 68.44 183 PHE A O 1
ATOM 1465 N N . SER A 1 184 ? -16.443 -3.285 -5.807 1.00 72.62 184 SER A N 1
ATOM 1466 C CA . SER A 1 184 ? -17.742 -2.835 -6.334 1.00 72.62 184 SER A CA 1
ATOM 1467 C C . SER A 1 184 ? -18.154 -1.485 -5.745 1.00 72.62 184 SER A C 1
ATOM 1469 O O . SER A 1 184 ? -18.806 -0.687 -6.417 1.00 72.62 184 SER A O 1
ATOM 1471 N N . ASN A 1 185 ? -17.764 -1.252 -4.491 1.00 73.56 185 ASN A N 1
ATOM 1472 C CA . ASN A 1 185 ? -18.028 -0.055 -3.712 1.00 73.56 185 ASN A CA 1
ATOM 1473 C C . ASN A 1 185 ? -16.711 0.685 -3.421 1.00 73.56 185 ASN A C 1
ATOM 1475 O O . ASN A 1 185 ? -15.874 0.192 -2.663 1.00 73.56 185 ASN A O 1
ATOM 1479 N N . ASP A 1 186 ? -16.547 1.878 -3.995 1.00 74.81 186 ASP A N 1
ATOM 1480 C CA . ASP A 1 186 ? -15.337 2.699 -3.847 1.00 74.81 186 ASP A CA 1
ATOM 1481 C C . ASP A 1 186 ? -15.129 3.249 -2.421 1.00 74.81 186 ASP A C 1
ATOM 1483 O O . ASP A 1 186 ? -14.029 3.711 -2.099 1.00 74.81 186 ASP A O 1
ATOM 1487 N N . ASP A 1 187 ? -16.149 3.211 -1.558 1.00 79.69 187 ASP A N 1
ATOM 1488 C CA . ASP A 1 187 ? -16.073 3.727 -0.186 1.00 79.69 187 ASP A CA 1
ATOM 1489 C C . ASP A 1 187 ? -15.652 2.664 0.833 1.00 79.69 187 ASP A C 1
ATOM 1491 O O . ASP A 1 187 ? -14.998 2.990 1.824 1.00 79.69 187 ASP A O 1
ATOM 1495 N N . LEU A 1 188 ? -15.908 1.384 0.555 1.00 82.69 188 LEU A N 1
ATOM 1496 C CA . LEU A 1 188 ? -15.591 0.273 1.459 1.00 82.69 188 LEU A CA 1
ATOM 1497 C C . LEU A 1 188 ? -14.100 0.201 1.864 1.00 82.69 188 LEU A C 1
ATOM 1499 O O . LEU A 1 188 ? -13.816 0.018 3.050 1.00 82.69 188 LEU A O 1
ATOM 1503 N N . PRO A 1 189 ? -13.120 0.415 0.960 1.00 81.75 189 PRO A N 1
ATOM 1504 C CA . PRO A 1 189 ? -11.708 0.482 1.346 1.00 81.75 189 PRO A CA 1
ATOM 1505 C C . PRO A 1 189 ? -11.391 1.682 2.238 1.00 81.75 189 PRO A C 1
ATOM 1507 O O . PRO A 1 189 ? -10.489 1.612 3.070 1.00 81.75 189 PRO A O 1
ATOM 1510 N N . LYS A 1 190 ? -12.096 2.802 2.040 1.00 80.12 190 LYS A N 1
ATOM 1511 C CA . LYS A 1 190 ? -11.865 4.038 2.792 1.00 80.12 190 LYS A CA 1
ATOM 1512 C C . LYS A 1 190 ? -12.339 3.865 4.226 1.00 80.12 190 LYS A C 1
ATOM 1514 O O . LYS A 1 190 ? -11.552 4.078 5.140 1.00 80.12 190 LYS A O 1
ATOM 1519 N N . GLU A 1 191 ? -13.574 3.406 4.396 1.00 85.12 191 GLU A N 1
ATOM 1520 C CA . GLU A 1 191 ? -14.177 3.099 5.696 1.00 85.12 191 GLU A CA 1
ATOM 1521 C C . GLU A 1 191 ? -13.340 2.060 6.455 1.00 85.12 191 GLU A C 1
ATOM 1523 O O . GLU A 1 191 ? -12.992 2.272 7.613 1.00 85.12 191 GLU A O 1
ATOM 1528 N N . PHE A 1 192 ? -12.873 1.002 5.776 1.00 88.75 192 PHE A N 1
ATOM 1529 C CA . PHE A 1 192 ? -11.955 0.037 6.385 1.00 88.75 192 PHE A CA 1
ATOM 1530 C C . PHE A 1 192 ? -10.677 0.702 6.916 1.00 88.75 192 PHE A C 1
ATOM 1532 O O . PHE A 1 192 ? -10.264 0.428 8.044 1.00 88.75 192 PHE A O 1
ATOM 1539 N N . HIS A 1 193 ? -10.023 1.561 6.121 1.00 86.38 193 HIS A N 1
ATOM 1540 C CA . HIS A 1 193 ? -8.817 2.258 6.576 1.00 86.38 193 HIS A CA 1
ATOM 1541 C C . HIS A 1 193 ? -9.108 3.175 7.762 1.00 86.38 193 HIS A C 1
ATOM 1543 O O . HIS A 1 193 ? -8.301 3.213 8.688 1.00 86.38 193 HIS A O 1
ATOM 1549 N N . VAL A 1 194 ? -10.239 3.886 7.746 1.00 85.25 194 VAL A N 1
ATOM 1550 C CA . VAL A 1 194 ? -10.672 4.746 8.853 1.00 85.25 194 VAL A CA 1
ATOM 1551 C C . VAL A 1 194 ? -10.822 3.914 10.121 1.00 85.25 194 VAL A C 1
ATOM 1553 O O . VAL A 1 194 ? -10.191 4.239 11.122 1.00 85.25 194 VAL A O 1
ATOM 1556 N N . SER A 1 195 ? -11.567 2.806 10.081 1.00 89.56 195 SER A N 1
ATOM 1557 C CA . SER A 1 195 ? -11.760 1.941 11.250 1.00 89.56 195 SER A CA 1
ATOM 1558 C C . SER A 1 195 ? -10.449 1.333 11.749 1.00 89.56 195 SER A C 1
ATOM 1560 O O . SER A 1 195 ? -10.186 1.338 12.948 1.00 89.56 195 SER A O 1
ATOM 1562 N N . LEU A 1 196 ? -9.579 0.871 10.847 1.00 92.12 196 LEU A N 1
ATOM 1563 C CA . LEU A 1 196 ? -8.264 0.341 11.208 1.00 92.12 196 LEU A CA 1
ATOM 1564 C C . LEU A 1 196 ? -7.382 1.390 11.900 1.00 92.12 196 LEU A C 1
ATOM 1566 O O . LEU A 1 196 ? -6.809 1.126 12.958 1.00 92.12 196 LEU A O 1
ATOM 1570 N N . LEU A 1 197 ? -7.266 2.581 11.308 1.00 89.56 197 LEU A N 1
ATOM 1571 C CA . LEU A 1 197 ? -6.480 3.680 11.868 1.00 89.56 197 LEU A CA 1
ATOM 1572 C C . LEU A 1 197 ? -7.078 4.170 13.187 1.00 89.56 197 LEU A C 1
ATOM 1574 O O . LEU A 1 197 ? -6.317 4.480 14.100 1.00 89.56 197 LEU A O 1
ATOM 1578 N N . GLN A 1 198 ? -8.407 4.171 13.314 1.00 87.75 198 GLN A N 1
ATOM 1579 C CA . GLN A 1 198 ? -9.113 4.473 14.557 1.00 87.75 198 GLN A CA 1
ATOM 1580 C C . GLN A 1 198 ? -8.687 3.519 15.677 1.00 87.75 198 GLN A C 1
ATOM 1582 O O . GLN A 1 198 ? -8.328 3.978 16.754 1.00 87.75 198 GLN A O 1
ATOM 1587 N N . GLY A 1 199 ? -8.623 2.210 15.414 1.00 90.81 199 GLY A N 1
ATOM 1588 C CA . GLY A 1 199 ? -8.162 1.239 16.410 1.00 90.81 199 GLY A CA 1
ATOM 1589 C C . GLY A 1 199 ? -6.713 1.469 16.850 1.00 90.81 199 GLY A C 1
ATOM 1590 O O . GLY A 1 199 ? -6.387 1.382 18.030 1.00 90.81 199 GLY A O 1
ATOM 1591 N N . ILE A 1 200 ? -5.824 1.822 15.916 1.00 91.81 200 ILE A N 1
ATOM 1592 C CA . ILE A 1 200 ? -4.429 2.168 16.243 1.00 91.81 200 ILE A CA 1
ATOM 1593 C C . ILE A 1 200 ? -4.379 3.442 17.094 1.00 91.81 200 ILE A C 1
ATOM 1595 O O . ILE A 1 200 ? -3.643 3.510 18.079 1.00 91.81 200 ILE A O 1
ATOM 1599 N N . VAL A 1 201 ? -5.157 4.454 16.710 1.00 88.69 201 VAL A N 1
ATOM 1600 C CA . VAL A 1 201 ? -5.261 5.718 17.435 1.00 88.69 201 VAL A CA 1
ATOM 1601 C C . VAL A 1 201 ? -5.757 5.482 18.852 1.00 88.69 201 VAL A C 1
ATOM 1603 O O . VAL A 1 201 ? -5.093 5.935 19.774 1.00 88.69 201 VAL A O 1
ATOM 1606 N N . ASP A 1 202 ? -6.854 4.760 19.045 1.00 87.69 202 ASP A N 1
ATOM 1607 C CA . ASP A 1 202 ? -7.470 4.594 20.363 1.00 87.69 202 ASP A CA 1
ATOM 1608 C C . ASP A 1 202 ? -6.595 3.754 21.300 1.00 87.69 202 ASP A C 1
ATOM 1610 O O . ASP A 1 202 ? -6.550 4.013 22.503 1.00 87.69 202 ASP A O 1
ATOM 1614 N N . ALA A 1 203 ? -5.800 2.821 20.764 1.00 89.38 203 ALA A N 1
ATOM 1615 C CA . ALA A 1 203 ? -4.786 2.121 21.552 1.00 89.38 203 ALA A CA 1
ATOM 1616 C C . ALA A 1 203 ? -3.660 3.054 22.039 1.00 89.38 203 ALA A C 1
ATOM 1618 O O . ALA A 1 203 ? -3.183 2.918 23.165 1.00 89.38 203 ALA A O 1
ATOM 1619 N N . ILE A 1 204 ? -3.216 4.002 21.207 1.00 89.31 204 ILE A N 1
ATOM 1620 C CA . ILE A 1 204 ? -2.067 4.881 21.498 1.00 89.31 204 ILE A CA 1
ATOM 1621 C C . ILE A 1 204 ? -2.486 6.144 22.273 1.00 89.31 204 ILE A C 1
ATOM 1623 O O . ILE A 1 204 ? -1.786 6.612 23.178 1.00 89.31 204 ILE A O 1
ATOM 1627 N N . PHE A 1 205 ? -3.625 6.716 21.902 1.00 85.88 205 PHE A N 1
ATOM 1628 C CA . PHE A 1 205 ? -4.207 7.966 22.379 1.00 85.88 205 PHE A CA 1
ATOM 1629 C C . PHE A 1 205 ? -5.524 7.703 23.118 1.00 85.88 205 PHE A C 1
ATOM 1631 O O . PHE A 1 205 ? -6.484 8.437 22.931 1.00 85.88 205 PHE A O 1
ATOM 1638 N N . PHE A 1 206 ? -5.564 6.691 23.987 1.00 81.38 206 PHE A N 1
ATOM 1639 C CA . PHE A 1 206 ? -6.747 6.306 24.775 1.00 81.38 206 PHE A CA 1
ATOM 1640 C C . PHE A 1 206 ? -7.385 7.442 25.610 1.00 81.38 206 PHE A C 1
ATOM 1642 O O . PHE A 1 206 ? -8.489 7.302 26.127 1.00 81.38 206 PHE A O 1
ATOM 1649 N N . ASP A 1 207 ? -6.677 8.560 25.787 1.00 74.06 207 ASP A N 1
ATOM 1650 C CA . ASP A 1 207 ? -7.109 9.796 26.444 1.00 74.06 207 ASP A CA 1
ATOM 1651 C C . ASP A 1 207 ? -7.725 10.833 25.479 1.00 74.06 207 ASP A C 1
ATOM 1653 O O . ASP A 1 207 ? -8.040 11.958 25.878 1.00 74.06 207 ASP A O 1
ATOM 1657 N N . ARG A 1 208 ? -7.867 10.501 24.193 1.00 70.25 208 ARG A N 1
ATOM 1658 C CA . ARG A 1 208 ? -8.337 11.391 23.125 1.00 70.25 208 ARG A CA 1
ATOM 1659 C C . ARG A 1 208 ? -9.326 10.675 22.210 1.00 70.25 208 ARG A C 1
ATOM 1661 O O . ARG A 1 208 ? -9.345 9.459 22.120 1.00 70.25 208 ARG A O 1
ATOM 1668 N N . SER A 1 209 ? -10.156 11.463 21.540 1.00 65.19 209 SER A N 1
ATOM 1669 C CA . SER A 1 209 ? -11.123 11.014 20.540 1.00 65.19 209 SER A CA 1
ATOM 1670 C C . SER A 1 209 ? -10.694 11.509 19.164 1.00 65.19 209 SER A C 1
ATOM 1672 O O . SER A 1 209 ? -10.165 12.615 19.035 1.00 65.19 209 SER A O 1
ATOM 1674 N N . LEU A 1 210 ? -10.899 10.699 18.130 1.00 66.88 210 LEU A N 1
ATOM 1675 C CA . LEU A 1 210 ? -10.602 11.068 16.749 1.00 66.88 210 LEU A CA 1
ATOM 1676 C C . LEU A 1 210 ? -11.875 11.526 16.033 1.00 66.88 210 LEU A C 1
ATOM 1678 O O . LEU A 1 210 ? -12.952 10.967 16.215 1.00 66.88 210 LEU A O 1
ATOM 1682 N N . THR A 1 211 ? -11.719 12.510 15.159 1.00 67.12 211 THR A N 1
ATOM 1683 C CA . THR A 1 211 ? -12.728 12.951 14.195 1.00 67.12 211 THR A CA 1
ATOM 1684 C C . THR A 1 211 ? -12.069 13.014 12.822 1.00 67.12 211 THR A C 1
ATOM 1686 O O . THR A 1 211 ? -11.065 13.707 12.654 1.00 67.12 211 THR A O 1
ATOM 1689 N N . ALA A 1 212 ? -12.590 12.270 11.845 1.00 61.91 212 ALA A N 1
ATOM 1690 C CA . ALA A 1 212 ? -12.116 12.344 10.464 1.00 61.91 212 ALA A CA 1
ATOM 1691 C C . ALA A 1 212 ? -12.481 13.711 9.863 1.00 61.91 212 ALA A C 1
ATOM 1693 O O . ALA A 1 212 ? -13.617 14.164 10.002 1.00 61.91 212 ALA A O 1
ATOM 1694 N N . VAL A 1 213 ? -11.524 14.371 9.207 1.00 58.72 213 VAL A N 1
ATOM 1695 C CA . VAL A 1 213 ? -11.697 15.711 8.628 1.00 58.72 213 VAL A CA 1
ATOM 1696 C C . VAL A 1 213 ? -11.373 15.638 7.145 1.00 58.72 213 VAL A C 1
ATOM 1698 O O . VAL A 1 213 ? -10.340 16.113 6.709 1.00 58.72 213 VAL A O 1
ATOM 1701 N N . GLU A 1 214 ? -12.281 15.006 6.401 1.00 56.06 214 GLU A N 1
ATOM 1702 C CA . GLU A 1 214 ? -12.351 14.957 4.933 1.00 56.06 214 GLU A CA 1
ATOM 1703 C C . GLU A 1 214 ? -11.092 14.454 4.162 1.00 56.06 214 GLU A C 1
ATOM 1705 O O . GLU A 1 214 ? -9.937 14.580 4.575 1.00 56.06 214 GLU A O 1
ATOM 1710 N N . PRO A 1 215 ? -11.279 13.824 2.989 1.00 54.19 215 PRO A N 1
ATOM 1711 C CA . PRO A 1 215 ? -10.166 13.542 2.086 1.00 54.19 215 PRO A CA 1
ATOM 1712 C C . PRO A 1 215 ? -9.576 14.855 1.552 1.00 54.19 215 PRO A C 1
ATOM 1714 O O . PRO A 1 215 ? -10.315 15.742 1.126 1.00 54.19 215 PRO A O 1
ATOM 1717 N N . ILE A 1 216 ? -8.245 14.979 1.521 1.00 51.59 216 ILE A N 1
ATOM 1718 C CA . ILE A 1 216 ? -7.592 16.174 0.965 1.00 51.59 216 ILE A CA 1
ATOM 1719 C C . ILE A 1 216 ? -7.894 16.220 -0.547 1.00 51.59 216 ILE A C 1
ATOM 1721 O O . ILE A 1 216 ? -7.441 15.325 -1.265 1.00 51.59 216 ILE A O 1
ATOM 1725 N N . PRO A 1 217 ? -8.604 17.244 -1.069 1.00 40.72 217 PRO A N 1
ATOM 1726 C CA . PRO A 1 217 ? -9.154 17.238 -2.434 1.00 40.72 217 PRO A CA 1
ATOM 1727 C C . PRO A 1 217 ? -8.117 17.051 -3.552 1.00 40.72 217 PRO A C 1
ATOM 1729 O O . PRO A 1 217 ? -8.426 16.550 -4.631 1.00 40.72 217 PRO A O 1
ATOM 1732 N N . GLU A 1 218 ? -6.872 17.449 -3.297 1.00 42.16 218 GLU A N 1
ATOM 1733 C CA . GLU A 1 218 ? -5.760 17.394 -4.252 1.00 42.16 218 GLU A CA 1
ATOM 1734 C C . GLU A 1 218 ? -5.050 16.031 -4.271 1.00 42.16 218 GLU A C 1
ATOM 1736 O O . GLU A 1 218 ? -4.284 15.734 -5.190 1.00 42.16 218 GLU A O 1
ATOM 1741 N N . CYS A 1 219 ? -5.315 15.179 -3.278 1.00 40.50 219 CYS A N 1
ATOM 1742 C CA . CYS A 1 219 ? -4.689 13.878 -3.125 1.00 40.50 219 CYS A CA 1
ATOM 1743 C C . CYS A 1 219 ? -5.758 12.791 -2.995 1.00 40.50 219 CYS A C 1
ATOM 1745 O O . CYS A 1 219 ? -6.299 12.555 -1.920 1.00 40.50 219 CYS A O 1
ATOM 1747 N N . THR A 1 220 ? -5.980 12.035 -4.070 1.00 49.16 220 THR A N 1
ATOM 1748 C CA . THR A 1 220 ? -6.967 10.934 -4.150 1.00 49.16 220 THR A CA 1
ATOM 1749 C C . THR A 1 220 ? -6.793 9.813 -3.115 1.00 49.16 220 THR A C 1
ATOM 1751 O O . THR A 1 220 ? -7.615 8.907 -3.059 1.00 49.16 220 THR A O 1
ATOM 1754 N N . HIS A 1 221 ? -5.730 9.849 -2.309 1.00 56.44 221 HIS A N 1
ATOM 1755 C CA . HIS A 1 221 ? -5.392 8.828 -1.320 1.00 56.44 221 HIS A CA 1
ATOM 1756 C C . HIS A 1 221 ? -4.866 9.429 -0.010 1.00 56.44 221 HIS A C 1
ATOM 1758 O O . HIS A 1 221 ? -4.162 8.727 0.713 1.00 56.44 221 HIS A O 1
ATOM 1764 N N . THR A 1 222 ? -5.144 10.709 0.264 1.00 60.09 222 THR A N 1
ATOM 1765 C CA . THR A 1 222 ? -4.748 11.345 1.525 1.00 60.09 222 THR A CA 1
ATOM 1766 C C . THR A 1 222 ? -5.968 11.633 2.382 1.00 60.09 222 THR A C 1
ATOM 1768 O O . THR A 1 222 ? -6.850 12.389 1.978 1.00 60.09 222 THR A O 1
ATOM 1771 N N . TYR A 1 223 ? -5.984 11.065 3.581 1.00 65.12 223 TYR A N 1
ATOM 1772 C CA . TYR A 1 223 ? -7.013 11.311 4.591 1.00 65.12 223 TYR A CA 1
ATOM 1773 C C . TYR A 1 223 ? -6.436 12.202 5.678 1.00 65.12 223 TYR A C 1
ATOM 1775 O O . TYR A 1 223 ? -5.352 11.886 6.172 1.00 65.12 223 TYR A O 1
ATOM 1783 N N . ALA A 1 224 ? -7.130 13.284 6.029 1.00 66.06 224 ALA A N 1
ATOM 1784 C CA . ALA A 1 224 ? -6.786 14.112 7.175 1.00 66.06 224 ALA A CA 1
ATOM 1785 C C . ALA A 1 224 ? -7.688 13.756 8.364 1.00 66.06 224 ALA A C 1
ATOM 1787 O O . ALA A 1 224 ? -8.897 13.561 8.226 1.00 66.06 224 ALA A O 1
ATOM 1788 N N . TYR A 1 225 ? -7.091 13.657 9.545 1.00 69.00 225 TYR A N 1
ATOM 1789 C CA . TYR A 1 225 ? -7.814 13.353 10.775 1.00 69.00 225 TYR A CA 1
ATOM 1790 C C . TYR A 1 225 ? -7.415 14.315 11.877 1.00 69.00 225 TYR A C 1
ATOM 1792 O O . TYR A 1 225 ? -6.249 14.686 11.956 1.00 69.00 225 TYR A O 1
ATOM 1800 N N . THR A 1 226 ? -8.359 14.637 12.759 1.00 68.44 226 THR A N 1
ATOM 1801 C CA . THR A 1 226 ? -8.167 15.523 13.909 1.00 68.44 226 THR A CA 1
ATOM 1802 C C . THR A 1 226 ? -8.416 14.764 15.205 1.00 68.44 226 THR A C 1
ATOM 1804 O O . THR A 1 226 ? -9.506 14.227 15.406 1.00 68.44 226 THR A O 1
ATOM 1807 N N . LEU A 1 227 ? -7.442 14.760 16.121 1.00 68.38 227 LEU A N 1
ATOM 1808 C CA . LEU A 1 227 ? -7.627 14.247 17.484 1.00 68.38 227 LEU A CA 1
ATOM 1809 C C . LEU A 1 227 ? -8.020 15.379 18.441 1.00 68.38 227 LEU A C 1
ATOM 1811 O O . LEU A 1 227 ? -7.281 16.355 18.609 1.00 68.38 227 LEU A O 1
ATOM 1815 N N . SER A 1 228 ? -9.131 15.193 19.144 1.00 66.81 228 SER A N 1
ATOM 1816 C CA . SER A 1 228 ? -9.653 16.079 20.187 1.00 66.81 228 SER A CA 1
ATOM 1817 C C . SER A 1 228 ? -9.546 15.416 21.564 1.00 66.81 228 SER A C 1
ATOM 1819 O O . SER A 1 228 ? -9.608 14.196 21.682 1.00 66.81 228 SER A O 1
ATOM 1821 N N . SER A 1 229 ? -9.368 16.192 22.636 1.00 58.84 229 SER A N 1
ATOM 1822 C CA . SER A 1 229 ? -9.351 15.625 23.996 1.00 58.84 229 SER A CA 1
ATOM 1823 C C . SER A 1 229 ? -10.718 15.033 24.350 1.00 58.84 229 SER A C 1
ATOM 1825 O O . SER A 1 229 ? -11.737 15.633 24.013 1.00 58.84 229 SER A O 1
ATOM 1827 N N . ILE A 1 230 ? -10.745 13.891 25.042 1.00 56.53 230 ILE A N 1
ATOM 1828 C CA . ILE A 1 230 ? -11.970 13.418 25.702 1.00 56.53 230 ILE A CA 1
ATOM 1829 C C . ILE A 1 230 ? -12.143 14.291 26.955 1.00 56.53 230 ILE A C 1
ATOM 1831 O O . ILE A 1 230 ? -11.181 14.461 27.707 1.00 56.53 230 ILE A O 1
ATOM 1835 N N . ASN A 1 231 ? -13.313 14.916 27.117 1.00 44.47 231 ASN A N 1
ATOM 1836 C CA . ASN A 1 231 ? -13.666 15.670 28.330 1.00 44.47 231 ASN A CA 1
ATOM 1837 C C . ASN A 1 231 ? -13.980 14.729 29.494 1.00 44.47 231 ASN A C 1
ATOM 1839 O O . ASN A 1 231 ? -14.680 13.721 29.246 1.00 44.47 231 ASN A O 1
#

pLDDT: mean 83.7, std 12.94, range [40.5, 97.88]